Protein A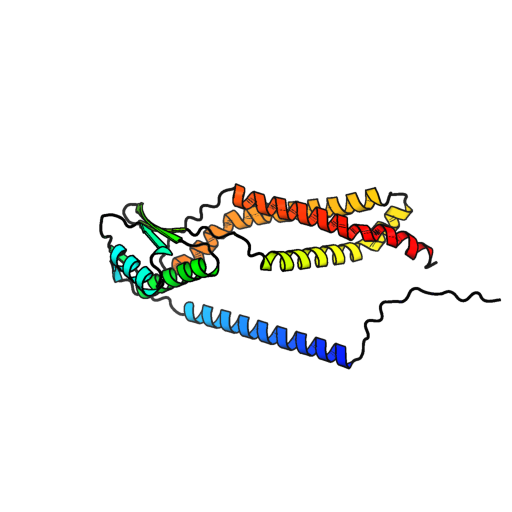F-R7HCF8-F1 (afdb_monomer)

Solvent-accessible surface area (backbone atoms only — not comparable to full-atom values): 15442 Å² total; per-residue (Å²): 139,83,86,82,83,83,77,80,83,69,84,74,69,82,77,49,68,66,60,55,50,52,50,50,52,52,50,50,54,51,53,51,52,52,48,49,53,50,49,50,52,49,50,52,52,46,65,63,57,68,71,71,78,74,65,67,37,86,36,50,49,60,63,48,53,54,51,52,49,60,74,75,41,91,55,67,82,47,47,48,79,46,73,62,97,65,87,48,74,43,82,38,33,66,69,61,53,48,53,52,50,49,53,54,50,53,44,36,72,74,60,32,35,79,50,31,39,36,38,48,45,76,77,50,100,92,40,76,44,78,45,80,45,62,68,38,69,96,67,61,81,75,54,52,59,54,57,51,50,52,51,52,53,51,45,49,55,52,52,65,69,48,46,64,61,53,50,53,47,40,72,74,66,49,48,78,64,60,54,32,51,54,52,17,52,52,48,33,51,51,42,50,65,51,47,56,58,50,48,54,49,46,68,65,41,49,61,53,52,52,40,62,68,36,42,80,76,73,46,87,76,80,81,78,83,76,53,70,67,76,57,52,52,58,51,52,51,49,37,52,48,50,25,52,50,37,42,57,61,41,56,57,59,71,56,52,66,61,54,65,71,68,75,111

Nearest PDB structures (foldseek):
  9eut-assembly1_B  TM=6.392E-01  e=2.086E-04  Pseudomonas aeruginosa
  4kp4-assembly1_B  TM=5.997E-01  e=9.211E-05  Escherichia coli K-12
  1bxd-assembly1_A  TM=7.634E-01  e=5.175E-03  Escherichia coli BL21(DE3)
  6blk-assembly3_A  TM=6.731E-01  e=2.423E-03  Mycolicibacterium hassiacum DSM 44199
  4biy-assembly2_D  TM=4.975E-01  e=7.536E-04  Escherichia coli K-12

Secondary structure (DSSP, 8-state):
--PPP-----------HHHHHHHHHHHHHHHHHHHHHHHHHHHHHHHHHS------EEEEHHHHHHHHHHHH-S-GGGEEEE--SSPPEEEE-HHHHHHHHHHHHHHHHHHS-SPEEEEEEEEETTEEEEEEE----SS-TTHHHHHHHHHHHHHHHHHHHTHHHHHHHHHTT--HHHHHHHHHHHHHHHHHHHHHHHHHHHHHHHHHHHHHHHGGGT---------HHHHHHHHHHHHHHHHHHHHHHGGGHHHHHHHHTT--

Foldseek 3Di:
DDDDDDDDDDPPPVPDVVVVVVVVVVVVVVVVVVVVVVVVVVVVVVVVVPDPPWPWDWDFVVVLVVVLCVVQDVDPQQEAEAEDPDTDIATGRSVLVSVVSNVLVVCCVVAFDGRWYWHWDADDPRDIDIDIDGHGDPDDPVVVVVVLVVLLVVLLVVCVVCLVVLVVVVVVPDDLVNSLLVQLVVQLVVLVVCLVVVVVCCVVVVQVVVCVVCVSRVDRDDDDPDDPCNSVVVSVVVSVSSSVSNSVSSVCSVVSVVNVVSVD

pLDDT: mean 70.43, std 13.58, range [31.58, 90.62]

Structure (mmCIF, N/CA/C/O backbone):
data_AF-R7HCF8-F1
#
_entry.id   AF-R7HCF8-F1
#
loop_
_atom_site.group_PDB
_atom_site.id
_atom_site.type_symbol
_atom_site.label_atom_id
_atom_site.label_alt_id
_atom_site.label_comp_id
_atom_site.label_asym_id
_atom_site.label_entity_id
_atom_site.label_seq_id
_atom_site.pdbx_PDB_ins_code
_atom_site.Cartn_x
_atom_site.Cartn_y
_atom_site.Cartn_z
_atom_site.occupancy
_atom_site.B_iso_or_equiv
_atom_site.auth_seq_id
_atom_site.auth_comp_id
_atom_site.auth_asym_id
_atom_site.auth_atom_id
_atom_site.pdbx_PDB_model_num
ATOM 1 N N . MET A 1 1 ? -29.023 -11.247 61.876 1.00 32.59 1 MET A N 1
ATOM 2 C CA . MET A 1 1 ? -27.665 -10.666 61.869 1.00 32.59 1 MET A CA 1
ATOM 3 C C . MET A 1 1 ? -26.900 -11.282 60.701 1.00 32.59 1 MET A C 1
ATOM 5 O O . MET A 1 1 ? -26.725 -12.490 60.701 1.00 32.59 1 MET A O 1
ATOM 9 N N . GLY A 1 2 ? -26.541 -10.475 59.694 1.00 34.94 2 GLY A N 1
ATOM 10 C CA . GLY A 1 2 ? -25.534 -10.804 58.669 1.00 34.94 2 GLY A CA 1
ATOM 11 C C . GLY A 1 2 ? -26.004 -11.480 57.371 1.00 34.94 2 GLY A C 1
ATOM 12 O O . GLY A 1 2 ? -25.765 -12.667 57.181 1.00 34.94 2 GLY A O 1
ATOM 13 N N . ILE A 1 3 ? -26.586 -10.711 56.442 1.00 31.58 3 ILE A N 1
ATOM 14 C CA . ILE A 1 3 ? -26.716 -11.092 55.023 1.00 31.58 3 ILE A CA 1
ATOM 15 C C . ILE A 1 3 ? -25.320 -10.991 54.383 1.00 31.58 3 ILE A C 1
ATOM 17 O O . ILE A 1 3 ? -24.707 -9.925 54.390 1.00 31.58 3 ILE A O 1
ATOM 21 N N . LYS A 1 4 ? -24.802 -12.114 53.871 1.00 33.06 4 LYS A N 1
ATOM 22 C CA . LYS A 1 4 ? -23.531 -12.203 53.133 1.00 33.06 4 LYS A CA 1
ATOM 23 C C . LYS A 1 4 ? -23.697 -11.589 51.739 1.00 33.06 4 LYS A C 1
ATOM 25 O O . LYS A 1 4 ? -24.446 -12.117 50.922 1.00 33.06 4 LYS A O 1
ATOM 30 N N . TYR A 1 5 ? -22.969 -10.511 51.469 1.00 32.09 5 TYR A N 1
ATOM 31 C CA . TYR A 1 5 ? -22.840 -9.914 50.141 1.00 32.09 5 TYR A CA 1
ATOM 32 C C . TYR A 1 5 ? -22.061 -10.846 49.197 1.00 32.09 5 TYR A C 1
ATOM 34 O O . TYR A 1 5 ? -20.991 -11.346 49.546 1.00 32.09 5 TYR A O 1
ATOM 42 N N . CYS A 1 6 ? -22.598 -11.074 47.996 1.00 36.41 6 CYS A N 1
ATOM 43 C CA . CYS A 1 6 ? -21.923 -11.750 46.890 1.00 36.41 6 CYS A CA 1
ATOM 44 C C . CYS A 1 6 ? -21.324 -10.674 45.971 1.00 36.41 6 CYS A C 1
ATOM 46 O O . CYS A 1 6 ? -22.058 -9.950 45.301 1.00 36.41 6 CYS A O 1
ATOM 48 N N . VAL A 1 7 ? -19.998 -10.535 45.987 1.00 36.22 7 VAL A N 1
ATOM 49 C CA . VAL A 1 7 ? -19.241 -9.607 45.130 1.00 36.22 7 VAL A CA 1
ATOM 50 C C . VAL A 1 7 ? -18.996 -10.276 43.764 1.00 36.22 7 VAL A C 1
ATOM 52 O O . VAL A 1 7 ? -18.748 -11.485 43.735 1.00 36.22 7 VAL A O 1
ATOM 55 N N . PRO A 1 8 ? -19.059 -9.555 42.623 1.00 37.31 8 PRO A N 1
ATOM 56 C CA . PRO A 1 8 ? -18.943 -10.159 41.300 1.00 37.31 8 PRO A CA 1
ATOM 57 C C . PRO A 1 8 ? -17.530 -10.699 41.075 1.00 37.31 8 PRO A C 1
ATOM 59 O O . PRO A 1 8 ? -16.549 -9.989 41.288 1.00 37.31 8 PRO A O 1
ATOM 62 N N . GLN A 1 9 ? -17.447 -11.945 40.605 1.00 38.09 9 GLN A N 1
ATOM 63 C CA . GLN A 1 9 ? -16.213 -12.616 40.209 1.00 38.09 9 GLN A CA 1
ATOM 64 C C . GLN A 1 9 ? -15.394 -11.727 39.265 1.00 38.09 9 GLN A C 1
ATOM 66 O O . GLN A 1 9 ? -15.732 -11.528 38.096 1.00 38.09 9 GLN A O 1
ATOM 71 N N . THR A 1 10 ? -14.283 -11.208 39.781 1.00 34.66 10 THR A N 1
ATOM 72 C CA . THR A 1 10 ? -13.159 -10.767 38.968 1.00 34.66 10 THR A CA 1
ATOM 73 C C . THR A 1 10 ? -12.724 -11.942 38.108 1.00 34.66 10 THR A C 1
ATOM 75 O O . THR A 1 10 ? -12.590 -13.056 38.612 1.00 34.66 10 THR A O 1
ATOM 78 N N . VAL A 1 11 ? -12.511 -11.691 36.817 1.00 39.12 11 VAL A N 1
ATOM 79 C CA . VAL A 1 11 ? -11.859 -12.618 35.893 1.00 39.12 11 VAL A CA 1
ATOM 80 C C . VAL A 1 11 ? -10.524 -13.015 36.517 1.00 39.12 11 VAL A C 1
ATOM 82 O O . VAL A 1 11 ? -9.533 -12.295 36.403 1.00 39.12 11 VAL A O 1
ATOM 85 N N . HIS A 1 12 ? -10.512 -14.150 37.211 1.00 36.84 12 HIS A N 1
ATOM 86 C CA . HIS A 1 12 ? -9.298 -14.883 37.491 1.00 36.84 12 HIS A CA 1
ATOM 87 C C . HIS A 1 12 ? -8.790 -15.325 36.120 1.00 36.84 12 HIS A C 1
ATOM 89 O O . HIS A 1 12 ? -9.185 -16.354 35.582 1.00 36.84 12 HIS A O 1
ATOM 95 N N . MET A 1 13 ? -7.940 -14.498 35.505 1.00 40.81 13 MET A N 1
ATOM 96 C CA . MET A 1 13 ? -6.889 -15.068 34.680 1.00 40.81 13 MET A CA 1
ATOM 97 C C . MET A 1 13 ? -6.206 -16.078 35.597 1.00 40.81 13 MET A C 1
ATOM 99 O O . MET A 1 13 ? -5.774 -15.704 36.685 1.00 40.81 13 MET A O 1
ATOM 103 N N . ASP A 1 14 ? -6.172 -17.349 35.224 1.00 45.78 14 ASP A N 1
ATOM 104 C CA . ASP A 1 14 ? -5.383 -18.331 35.956 1.00 45.78 14 ASP A CA 1
ATOM 105 C C . ASP A 1 14 ? -3.910 -17.945 35.812 1.00 45.78 14 ASP A C 1
ATOM 107 O O . ASP A 1 14 ? -3.226 -18.262 34.836 1.00 45.78 14 ASP A O 1
ATOM 111 N N . THR A 1 15 ? -3.435 -17.179 36.788 1.00 55.03 15 THR A N 1
ATOM 112 C CA . THR A 1 15 ? -2.090 -16.624 36.898 1.00 55.03 15 THR A CA 1
ATOM 113 C C . THR A 1 15 ? -1.139 -17.642 37.505 1.00 55.03 15 THR A C 1
ATOM 115 O O . THR A 1 15 ? -0.367 -17.310 38.402 1.00 55.03 15 THR A O 1
ATOM 118 N N . THR A 1 16 ? -1.185 -18.895 37.053 1.00 63.84 16 THR A N 1
ATOM 119 C CA . THR A 1 16 ? -0.118 -19.840 37.392 1.00 63.84 16 THR A CA 1
ATOM 120 C C . THR A 1 16 ? 1.204 -19.262 36.870 1.00 63.84 16 THR A C 1
ATOM 122 O O . THR A 1 16 ? 1.263 -18.901 35.686 1.00 63.84 16 THR A O 1
ATOM 125 N N . PRO A 1 17 ? 2.246 -19.140 37.716 1.00 59.78 17 PRO A N 1
ATOM 126 C CA . PRO A 1 17 ? 3.544 -18.567 37.345 1.00 59.78 17 PRO A CA 1
ATOM 127 C C . PRO A 1 17 ? 4.107 -19.178 36.058 1.00 59.78 17 PRO A C 1
ATOM 129 O O . PRO A 1 17 ? 4.634 -18.470 35.207 1.00 59.78 17 PRO A O 1
ATOM 132 N N . GLU A 1 18 ? 3.869 -20.474 35.867 1.00 66.44 18 GLU A N 1
ATOM 133 C CA . GLU A 1 18 ? 4.268 -21.256 34.697 1.00 66.44 18 GLU A CA 1
ATOM 134 C C . GLU A 1 18 ? 3.648 -20.752 33.388 1.00 66.44 18 GLU A C 1
ATOM 136 O O . GLU A 1 18 ? 4.355 -20.594 32.396 1.00 66.44 18 GLU A O 1
ATOM 141 N N . LYS A 1 19 ? 2.345 -20.426 33.363 1.00 59.62 19 LYS A N 1
ATOM 142 C CA . LYS A 1 19 ? 1.688 -19.900 32.150 1.00 59.62 19 LYS A CA 1
ATOM 143 C C . LYS A 1 19 ? 2.216 -18.509 31.796 1.00 59.62 19 LYS A C 1
ATOM 145 O O . LYS A 1 19 ? 2.448 -18.233 30.625 1.00 59.62 19 LYS A O 1
ATOM 150 N N . ARG A 1 20 ? 2.454 -17.649 32.796 1.00 60.38 20 ARG A N 1
ATOM 151 C CA . ARG A 1 20 ? 3.051 -16.313 32.597 1.00 60.38 20 ARG A CA 1
ATOM 152 C C . ARG A 1 20 ? 4.478 -16.403 32.064 1.00 60.38 20 ARG A C 1
ATOM 154 O O . ARG A 1 20 ? 4.809 -15.668 31.140 1.00 60.38 20 ARG A O 1
ATOM 161 N N . MET A 1 21 ? 5.276 -17.325 32.603 1.00 64.44 21 MET A N 1
ATOM 162 C CA . MET A 1 21 ? 6.638 -17.580 32.135 1.00 64.44 21 MET A CA 1
ATOM 163 C C . MET A 1 21 ? 6.632 -18.036 30.672 1.00 64.44 21 MET A C 1
ATOM 165 O O . MET A 1 21 ? 7.371 -17.496 29.858 1.00 64.44 21 MET A O 1
ATOM 169 N N . LYS A 1 22 ? 5.709 -18.936 30.314 1.00 64.31 22 LYS A N 1
ATOM 170 C CA . LYS A 1 22 ? 5.553 -19.443 28.944 1.00 64.31 22 LYS A CA 1
ATOM 171 C C . LYS A 1 22 ? 5.112 -18.358 27.955 1.00 64.31 22 LYS A C 1
ATOM 173 O O . LYS A 1 22 ? 5.594 -18.317 26.830 1.00 64.31 22 LYS A O 1
ATOM 178 N N . PHE A 1 23 ? 4.218 -17.453 28.364 1.00 60.34 23 PHE A N 1
ATOM 179 C CA . PHE A 1 23 ? 3.844 -16.300 27.537 1.00 60.34 23 PHE A CA 1
ATOM 180 C C . PHE A 1 23 ? 4.998 -15.305 27.383 1.00 60.34 23 PHE A C 1
ATOM 182 O O . PHE A 1 23 ? 5.221 -14.822 26.278 1.00 60.34 23 PHE A O 1
ATOM 189 N N . ALA A 1 24 ? 5.745 -15.025 28.455 1.00 64.75 24 ALA A N 1
ATOM 190 C CA . ALA A 1 24 ? 6.918 -14.156 28.399 1.00 64.75 24 ALA A CA 1
ATOM 191 C C . ALA A 1 24 ? 8.001 -14.730 27.473 1.00 64.75 24 ALA A C 1
ATOM 193 O O . ALA A 1 24 ? 8.538 -14.005 26.643 1.00 64.75 24 ALA A O 1
ATOM 194 N N . GLU A 1 25 ? 8.250 -16.037 27.545 1.00 71.50 25 GLU A N 1
ATOM 195 C CA . GLU A 1 25 ? 9.186 -16.748 26.671 1.00 71.50 25 GLU A CA 1
ATOM 196 C C . GLU A 1 25 ? 8.759 -16.683 25.195 1.00 71.50 25 GLU A C 1
ATOM 198 O O . GLU A 1 25 ? 9.573 -16.383 24.323 1.00 71.50 25 GLU A O 1
ATOM 203 N N . VAL A 1 26 ? 7.467 -16.878 24.902 1.00 72.44 26 VAL A N 1
ATOM 204 C CA . VAL A 1 26 ? 6.935 -16.732 23.536 1.00 72.44 26 VAL A CA 1
ATOM 205 C C . VAL A 1 26 ? 7.076 -15.298 23.026 1.00 72.44 26 VAL A C 1
ATOM 207 O O . VAL A 1 26 ? 7.429 -15.112 21.863 1.00 72.44 26 VAL A O 1
ATOM 210 N N . ILE A 1 27 ? 6.813 -14.295 23.869 1.00 73.75 27 ILE A N 1
ATOM 211 C CA . ILE A 1 27 ? 6.937 -12.878 23.501 1.00 73.75 27 ILE A CA 1
ATOM 212 C C . ILE A 1 27 ? 8.398 -12.529 23.214 1.00 73.75 27 ILE A C 1
ATOM 214 O O . ILE A 1 27 ? 8.669 -11.946 22.169 1.00 73.75 27 ILE A O 1
ATOM 218 N N . ILE A 1 28 ? 9.332 -12.924 24.084 1.00 74.31 28 ILE A N 1
ATOM 219 C CA . ILE A 1 28 ? 10.768 -12.668 23.900 1.00 74.31 28 ILE A CA 1
ATOM 220 C C . ILE A 1 28 ? 11.259 -13.327 22.610 1.00 74.31 28 ILE A C 1
ATOM 222 O O . ILE A 1 28 ? 11.803 -12.643 21.751 1.00 74.31 28 ILE A O 1
ATOM 226 N N . ARG A 1 29 ? 10.935 -14.607 22.394 1.00 71.69 29 ARG A N 1
ATOM 227 C CA . ARG A 1 29 ? 11.306 -15.315 21.162 1.00 71.69 29 ARG A CA 1
ATOM 228 C C . ARG A 1 29 ? 10.742 -14.647 19.904 1.00 71.69 29 ARG A C 1
ATOM 230 O O . ARG A 1 29 ? 11.410 -14.609 18.878 1.00 71.69 29 ARG A O 1
ATOM 237 N N . LYS A 1 30 ? 9.514 -14.117 19.966 1.00 68.19 30 LYS A N 1
ATOM 238 C CA . LYS A 1 30 ? 8.907 -13.386 18.842 1.00 68.19 30 LYS A CA 1
ATOM 239 C C . LYS A 1 30 ? 9.553 -12.019 18.619 1.00 68.19 30 LYS A C 1
ATOM 241 O O . LYS A 1 30 ? 9.705 -11.624 17.468 1.00 68.19 30 LYS A O 1
ATOM 246 N N . CYS A 1 31 ? 9.967 -11.325 19.675 1.00 67.81 31 CYS A N 1
ATOM 247 C CA . CYS A 1 31 ? 10.748 -10.093 19.562 1.00 67.81 31 CYS A CA 1
ATOM 248 C C . CYS A 1 31 ? 12.134 -10.348 18.951 1.00 67.81 31 CYS A C 1
ATOM 250 O O . CYS A 1 31 ? 12.579 -9.546 18.131 1.00 67.81 31 CYS A O 1
ATOM 252 N N . ASP A 1 32 ? 12.779 -11.464 19.294 1.00 70.19 32 ASP A N 1
ATOM 253 C CA . ASP A 1 32 ? 14.079 -11.854 18.737 1.00 70.19 32 ASP A CA 1
ATOM 254 C C . ASP A 1 32 ? 13.962 -12.255 17.260 1.00 70.19 32 ASP A C 1
ATOM 256 O O . ASP A 1 32 ? 14.757 -11.799 16.444 1.00 70.19 32 ASP A O 1
ATOM 260 N N . GLU A 1 33 ? 12.928 -13.018 16.881 1.00 73.12 33 GLU A N 1
ATOM 261 C CA . GLU A 1 33 ? 12.625 -13.317 15.470 1.00 73.12 33 GLU A CA 1
ATOM 262 C C . GLU A 1 33 ? 12.380 -12.040 14.657 1.00 73.12 33 GLU A C 1
ATOM 264 O O . GLU A 1 33 ? 12.932 -11.885 13.570 1.00 73.12 33 GLU A O 1
ATOM 269 N N . VAL A 1 34 ? 11.575 -11.108 15.178 1.00 69.75 34 VAL A N 1
ATOM 270 C CA . VAL A 1 34 ? 11.318 -9.824 14.505 1.00 69.75 34 VAL A CA 1
ATOM 271 C C . VAL A 1 34 ? 12.603 -9.004 14.404 1.00 69.75 34 VAL A C 1
ATOM 273 O O . VAL A 1 34 ? 12.861 -8.406 13.363 1.00 69.75 34 VAL A O 1
ATOM 276 N N . SER A 1 35 ? 13.435 -9.000 15.445 1.00 65.19 35 SER A N 1
ATOM 277 C CA . SER A 1 35 ? 14.718 -8.289 15.435 1.00 65.19 35 SER A CA 1
ATOM 278 C C . SER A 1 35 ? 15.692 -8.889 14.423 1.00 65.19 35 SER A C 1
ATOM 280 O O . SER A 1 35 ? 16.330 -8.137 13.690 1.00 65.19 35 SER A O 1
ATOM 282 N N . ALA A 1 36 ? 15.752 -10.218 14.315 1.00 71.50 36 ALA A N 1
ATOM 283 C CA . ALA A 1 36 ? 16.550 -10.917 13.314 1.00 71.50 36 ALA A CA 1
ATOM 284 C C . ALA A 1 36 ? 16.066 -10.604 11.892 1.00 71.50 36 ALA A C 1
ATOM 286 O O . ALA A 1 36 ? 16.868 -10.191 11.065 1.00 71.50 36 ALA A O 1
ATOM 287 N N . LEU A 1 37 ? 14.755 -10.667 11.631 1.00 56.81 37 LEU A N 1
ATOM 288 C CA . LEU A 1 37 ? 14.176 -10.278 10.336 1.00 56.81 37 LEU A CA 1
ATOM 289 C C . LEU A 1 37 ? 14.431 -8.807 9.989 1.00 56.81 37 LEU A C 1
ATOM 291 O O . LEU A 1 37 ? 14.660 -8.474 8.830 1.00 56.81 37 LEU A O 1
ATOM 295 N N . THR A 1 38 ? 14.388 -7.919 10.983 1.00 63.00 38 THR A N 1
ATOM 296 C CA . THR A 1 38 ? 14.651 -6.488 10.780 1.00 63.00 38 THR A CA 1
ATOM 297 C C . THR A 1 38 ? 16.125 -6.251 10.476 1.00 63.00 38 THR A C 1
ATOM 299 O O . THR A 1 38 ? 16.451 -5.458 9.597 1.00 63.00 38 THR A O 1
ATOM 302 N N . ASN A 1 39 ? 17.013 -6.958 11.174 1.00 62.12 39 ASN A N 1
ATOM 303 C CA . ASN A 1 39 ? 18.446 -6.913 10.931 1.00 62.12 39 ASN A CA 1
ATOM 304 C C . ASN A 1 39 ? 18.802 -7.509 9.564 1.00 62.12 39 ASN A C 1
ATOM 306 O O . ASN A 1 39 ? 19.577 -6.902 8.842 1.00 62.12 39 ASN A O 1
ATOM 310 N N . ASP A 1 40 ? 18.192 -8.624 9.168 1.00 67.94 40 ASP A N 1
ATOM 311 C CA . ASP A 1 40 ? 18.389 -9.238 7.852 1.00 67.94 40 ASP A CA 1
ATOM 312 C C . ASP A 1 40 ? 17.869 -8.339 6.730 1.00 67.94 40 ASP A C 1
ATOM 314 O O . ASP A 1 40 ? 18.557 -8.147 5.731 1.00 67.94 40 ASP A O 1
ATOM 318 N N . LEU A 1 41 ? 16.704 -7.708 6.907 1.00 66.31 41 LEU A N 1
ATOM 319 C CA . LEU A 1 41 ? 16.195 -6.706 5.969 1.00 66.31 41 LEU A CA 1
ATOM 320 C C . LEU A 1 41 ? 17.134 -5.497 5.876 1.00 66.31 41 LEU A C 1
ATOM 322 O O . LEU A 1 41 ? 17.389 -4.992 4.785 1.00 66.31 41 LEU A O 1
ATOM 326 N N . PHE A 1 42 ? 17.651 -5.030 7.012 1.00 48.47 42 PHE A N 1
ATOM 327 C CA . PHE A 1 42 ? 18.567 -3.896 7.071 1.00 48.47 42 PHE A CA 1
ATOM 328 C C . PHE A 1 42 ? 19.930 -4.225 6.452 1.00 48.47 42 PHE A C 1
ATOM 330 O O . PHE A 1 42 ? 20.470 -3.402 5.720 1.00 48.47 42 PHE A O 1
ATOM 337 N N . LEU A 1 43 ? 20.459 -5.428 6.682 1.00 52.62 43 LEU A N 1
ATOM 338 C CA . LEU A 1 43 ? 21.689 -5.932 6.072 1.00 52.62 43 LEU A CA 1
ATOM 339 C C . LEU A 1 43 ? 21.517 -6.160 4.570 1.00 52.62 43 LEU A C 1
ATOM 341 O O . LEU A 1 43 ? 22.408 -5.803 3.805 1.00 52.62 43 LEU A O 1
ATOM 345 N N . HIS A 1 44 ? 20.366 -6.675 4.136 1.00 52.31 44 HIS A N 1
ATOM 346 C CA . HIS A 1 44 ? 20.031 -6.793 2.719 1.00 52.31 44 HIS A CA 1
ATOM 347 C C . HIS A 1 44 ? 19.946 -5.410 2.057 1.00 52.31 44 HIS A C 1
ATOM 349 O O . HIS A 1 44 ? 20.535 -5.194 1.003 1.00 52.31 44 HIS A O 1
ATOM 355 N N . ALA A 1 45 ? 19.292 -4.440 2.705 1.00 50.47 45 ALA A N 1
ATOM 356 C CA . ALA A 1 45 ? 19.197 -3.065 2.214 1.00 50.47 45 ALA A CA 1
ATOM 357 C C . ALA A 1 45 ? 20.555 -2.340 2.207 1.00 50.47 45 ALA A C 1
ATOM 359 O O . ALA A 1 45 ? 20.841 -1.590 1.279 1.00 50.47 45 ALA A O 1
ATOM 360 N N . LEU A 1 46 ? 21.410 -2.575 3.207 1.00 51.09 46 LEU A N 1
ATOM 361 C CA . LEU A 1 46 ? 22.781 -2.057 3.246 1.00 51.09 46 LEU A CA 1
ATOM 362 C C . LEU A 1 46 ? 23.658 -2.678 2.157 1.00 51.09 46 LEU A C 1
ATOM 364 O O . LEU A 1 46 ? 24.427 -1.958 1.527 1.00 51.09 46 LEU A O 1
ATOM 368 N N . SER A 1 47 ? 23.515 -3.982 1.912 1.00 51.44 47 SER A N 1
ATOM 369 C CA . SER A 1 47 ? 24.240 -4.688 0.853 1.00 51.44 47 SER A CA 1
ATOM 370 C C . SER A 1 47 ? 23.806 -4.233 -0.544 1.00 51.44 47 SER A C 1
ATOM 372 O O . SER A 1 47 ? 24.628 -4.236 -1.456 1.00 51.44 47 SER A O 1
ATOM 374 N N . ASP A 1 48 ? 22.554 -3.794 -0.707 1.00 55.50 48 ASP A N 1
ATOM 375 C CA . ASP A 1 48 ? 22.078 -3.123 -1.925 1.00 55.50 48 ASP A CA 1
ATOM 376 C C . ASP A 1 48 ? 22.555 -1.659 -2.023 1.00 55.50 48 ASP A C 1
ATOM 378 O O . ASP A 1 48 ? 22.647 -1.108 -3.123 1.00 55.50 48 ASP A O 1
ATOM 382 N N . MET A 1 49 ? 22.855 -1.014 -0.888 1.00 42.91 49 MET A N 1
ATOM 383 C CA . MET A 1 49 ? 23.242 0.400 -0.802 1.00 42.91 49 MET A CA 1
ATOM 384 C C . MET A 1 49 ? 24.745 0.660 -0.936 1.00 42.91 49 MET A C 1
ATOM 386 O O . MET A 1 49 ? 25.118 1.777 -1.313 1.00 42.91 49 MET A O 1
ATOM 390 N N . ASP A 1 50 ? 25.612 -0.311 -0.636 1.00 43.06 50 ASP A N 1
ATOM 391 C CA . ASP A 1 50 ? 27.060 -0.127 -0.746 1.00 43.06 50 ASP A CA 1
ATOM 392 C C . ASP A 1 50 ? 27.471 -0.173 -2.231 1.00 43.06 50 ASP A C 1
ATOM 394 O O . ASP A 1 50 ? 27.756 -1.215 -2.813 1.00 43.06 50 ASP A O 1
ATOM 398 N N . LYS A 1 51 ? 27.417 1.008 -2.863 1.00 48.62 51 LYS A N 1
ATOM 399 C CA . LYS A 1 51 ? 27.729 1.306 -4.272 1.00 48.62 51 LYS A CA 1
ATOM 400 C C . LYS A 1 51 ? 26.856 0.571 -5.299 1.00 48.62 51 LYS A C 1
ATOM 402 O O . LYS A 1 51 ? 27.268 -0.398 -5.933 1.00 48.62 51 LYS A O 1
ATOM 407 N N . LEU A 1 52 ? 25.697 1.158 -5.617 1.00 53.41 52 LEU A N 1
ATOM 408 C CA . LEU A 1 52 ? 25.080 0.987 -6.940 1.00 53.41 52 LEU A CA 1
ATOM 409 C C . LEU A 1 52 ? 25.993 1.586 -8.033 1.00 53.41 52 LEU A C 1
ATOM 411 O O . LEU A 1 52 ? 25.716 2.646 -8.589 1.00 53.41 52 LEU A O 1
ATOM 415 N N . GLU A 1 53 ? 27.093 0.915 -8.361 1.00 55.25 53 GLU A N 1
ATOM 416 C CA . GLU A 1 53 ? 27.764 1.111 -9.644 1.00 55.25 53 GLU A CA 1
ATOM 417 C C . GLU A 1 53 ? 26.845 0.500 -10.712 1.00 55.25 53 GLU A C 1
ATOM 419 O O . GLU A 1 53 ? 26.750 -0.720 -10.860 1.00 55.25 53 GLU A O 1
ATOM 424 N N . MET A 1 54 ? 26.053 1.346 -11.378 1.00 60.38 54 MET A N 1
ATOM 425 C CA . MET A 1 54 ? 25.248 0.918 -12.521 1.00 60.38 54 MET A CA 1
ATOM 426 C C . MET A 1 54 ? 26.156 0.735 -13.729 1.00 60.38 54 MET A C 1
ATOM 428 O O . MET A 1 54 ? 26.783 1.687 -14.199 1.00 60.38 54 MET A O 1
ATOM 432 N N . ASN A 1 55 ? 26.192 -0.487 -14.253 1.00 73.38 55 ASN A N 1
ATOM 433 C CA . ASN A 1 55 ? 26.949 -0.804 -15.452 1.00 73.38 55 ASN A CA 1
ATOM 434 C C . ASN A 1 55 ? 26.046 -0.605 -16.667 1.00 73.38 55 ASN A C 1
ATOM 436 O O . ASN A 1 55 ? 25.416 -1.540 -17.162 1.00 73.38 55 ASN A O 1
ATOM 440 N N . MET A 1 56 ? 25.954 0.646 -17.112 1.00 79.75 56 MET A N 1
ATOM 441 C CA . MET A 1 56 ? 25.089 1.040 -18.222 1.00 79.75 56 MET A CA 1
ATOM 442 C C . MET A 1 56 ? 25.609 0.460 -19.540 1.00 79.75 56 MET A C 1
ATOM 444 O O . MET A 1 56 ? 26.750 0.710 -19.923 1.00 79.75 56 MET A O 1
ATOM 448 N N . HIS A 1 57 ? 24.759 -0.289 -20.237 1.00 82.69 57 HIS A N 1
ATOM 449 C CA . HIS A 1 57 ? 25.037 -0.855 -21.553 1.00 82.69 57 HIS A CA 1
ATOM 450 C C . HIS A 1 57 ? 23.879 -0.561 -22.506 1.00 82.69 57 HIS A C 1
ATOM 452 O O . HIS A 1 57 ? 22.764 -0.251 -22.082 1.00 82.69 57 HIS A O 1
ATOM 458 N N . GLU A 1 58 ? 24.144 -0.647 -23.807 1.00 87.31 58 GLU A N 1
ATOM 459 C CA . GLU A 1 58 ? 23.093 -0.582 -24.817 1.00 87.31 58 GLU A CA 1
ATOM 460 C C . GLU A 1 58 ? 22.245 -1.854 -24.761 1.00 87.31 58 GLU A C 1
ATOM 462 O O . GLU A 1 58 ? 22.707 -2.953 -25.069 1.00 87.31 58 GLU A O 1
ATOM 467 N N . VAL A 1 59 ? 20.984 -1.695 -24.368 1.00 87.06 59 VAL A N 1
ATOM 468 C CA . VAL A 1 59 ? 20.010 -2.778 -24.260 1.00 87.06 59 VAL A CA 1
ATOM 469 C C . VAL A 1 59 ? 18.918 -2.565 -25.297 1.00 87.06 59 VAL A C 1
ATOM 471 O O . VAL A 1 59 ? 18.233 -1.541 -25.317 1.00 87.06 59 VAL A O 1
ATOM 474 N N . LYS A 1 60 ? 18.715 -3.572 -26.147 1.00 89.38 60 LYS A N 1
ATOM 475 C CA . LYS A 1 60 ? 17.576 -3.637 -27.067 1.00 89.38 60 LYS A CA 1
ATOM 476 C C . LYS A 1 60 ? 16.311 -3.962 -26.285 1.00 89.38 60 LYS A C 1
ATOM 478 O O . LYS A 1 60 ? 16.081 -5.115 -25.920 1.00 89.38 60 LYS A O 1
ATOM 483 N N . LEU A 1 61 ? 15.478 -2.959 -26.037 1.00 87.31 61 LEU A N 1
ATOM 484 C CA . LEU A 1 61 ? 14.378 -3.066 -25.082 1.00 87.31 61 LEU A CA 1
ATOM 485 C C . LEU A 1 61 ? 13.321 -4.103 -25.494 1.00 87.31 61 LEU A C 1
ATOM 487 O O . LEU A 1 61 ? 12.840 -4.867 -24.659 1.00 87.31 61 LEU A O 1
ATOM 491 N N . CYS A 1 62 ? 12.979 -4.167 -26.784 1.00 87.88 62 CYS A N 1
ATOM 492 C CA . CYS A 1 62 ? 12.001 -5.134 -27.286 1.00 87.88 62 CYS A CA 1
ATOM 493 C C . CYS A 1 62 ? 12.506 -6.579 -27.153 1.00 87.88 62 CYS A C 1
ATOM 495 O O . CYS A 1 62 ? 11.762 -7.449 -26.703 1.00 87.88 62 CYS A O 1
ATOM 497 N N . ALA A 1 63 ? 13.770 -6.832 -27.509 1.00 88.25 63 ALA A N 1
ATOM 498 C CA . ALA A 1 63 ? 14.395 -8.144 -27.363 1.00 88.25 63 ALA A 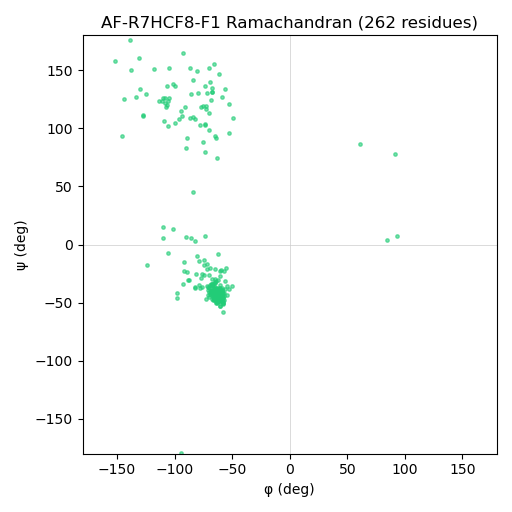CA 1
ATOM 499 C C . ALA A 1 63 ? 14.527 -8.546 -25.886 1.00 88.25 63 ALA A C 1
ATOM 501 O O . ALA A 1 63 ? 14.177 -9.668 -25.518 1.00 88.25 63 ALA A O 1
ATOM 502 N N . PHE A 1 64 ? 14.953 -7.607 -25.039 1.00 90.62 64 PHE A N 1
ATOM 503 C CA . PHE A 1 64 ? 15.064 -7.798 -23.598 1.00 90.62 64 PHE A CA 1
ATOM 504 C C . PHE A 1 64 ? 13.722 -8.191 -22.969 1.00 90.62 64 PHE A C 1
ATOM 506 O O . PHE A 1 64 ? 13.652 -9.202 -22.280 1.00 90.62 64 PHE A O 1
ATOM 513 N N . MET A 1 65 ? 12.638 -7.457 -23.247 1.00 89.12 65 MET A N 1
ATOM 514 C CA . MET A 1 65 ? 11.332 -7.745 -22.639 1.00 89.12 65 MET A CA 1
ATOM 515 C C . MET A 1 65 ? 10.745 -9.079 -23.105 1.00 89.12 65 MET A C 1
ATOM 517 O O . MET A 1 65 ? 10.136 -9.785 -22.305 1.00 89.12 65 MET A O 1
ATOM 521 N N . ARG A 1 66 ? 10.963 -9.467 -24.371 1.00 88.38 66 ARG A N 1
ATOM 522 C CA . ARG A 1 66 ? 10.583 -10.805 -24.855 1.00 88.38 66 ARG A CA 1
ATOM 523 C C . ARG A 1 66 ? 11.339 -11.903 -24.110 1.00 88.38 66 ARG A C 1
ATOM 525 O O . ARG A 1 66 ? 10.718 -12.874 -23.691 1.00 88.38 66 ARG A O 1
ATOM 532 N N . LYS A 1 67 ? 12.654 -11.735 -23.934 1.00 88.94 67 LYS A N 1
ATOM 533 C CA . LYS A 1 67 ? 13.502 -12.671 -23.186 1.00 88.94 67 LYS A CA 1
ATOM 534 C C . LYS A 1 67 ? 13.069 -12.764 -21.721 1.00 88.94 67 LYS A C 1
ATOM 536 O O . LYS A 1 67 ? 12.832 -13.863 -21.244 1.00 88.94 67 LYS A O 1
ATOM 541 N N . ALA A 1 68 ? 12.893 -11.628 -21.047 1.00 87.06 68 ALA A N 1
ATOM 542 C CA . ALA A 1 68 ? 12.496 -11.579 -19.643 1.00 87.06 68 ALA A CA 1
ATOM 543 C C . ALA A 1 68 ? 11.150 -12.280 -19.403 1.00 87.06 68 ALA A C 1
ATOM 545 O O . ALA A 1 68 ? 11.054 -13.135 -18.531 1.00 87.06 68 ALA A O 1
ATOM 546 N N . VAL A 1 69 ? 10.124 -11.986 -20.212 1.00 85.88 69 VAL A N 1
ATOM 547 C CA . VAL A 1 69 ? 8.813 -12.648 -20.079 1.00 85.88 69 VAL A CA 1
ATOM 548 C C . VAL A 1 69 ? 8.920 -14.156 -20.331 1.00 85.88 69 VAL A C 1
ATOM 550 O O . VAL A 1 69 ? 8.331 -14.927 -19.581 1.00 85.88 69 VAL A O 1
ATOM 553 N N . ALA A 1 70 ? 9.694 -14.579 -21.337 1.00 85.44 70 ALA A N 1
ATOM 554 C CA . ALA A 1 70 ? 9.877 -15.994 -21.658 1.00 85.44 70 ALA A CA 1
ATOM 555 C C . ALA A 1 70 ? 10.652 -16.778 -20.582 1.00 85.44 70 ALA A C 1
ATOM 557 O O . ALA A 1 70 ? 10.376 -17.957 -20.377 1.00 85.44 70 ALA A O 1
ATOM 558 N N . GLU A 1 71 ? 11.619 -16.147 -19.909 1.00 84.00 71 GLU A N 1
ATOM 559 C CA . GLU A 1 71 ? 12.387 -16.767 -18.820 1.00 84.00 71 GLU A CA 1
ATOM 560 C C . GLU A 1 71 ? 11.582 -16.852 -17.517 1.00 84.00 71 GLU A C 1
ATOM 562 O O . GLU A 1 71 ? 11.697 -17.832 -16.783 1.00 84.00 71 GLU A O 1
ATOM 567 N N . LEU A 1 72 ? 10.763 -15.837 -17.230 1.00 78.44 72 LEU A N 1
ATOM 568 C CA . LEU A 1 72 ? 10.084 -15.690 -15.942 1.00 78.44 72 LEU A CA 1
ATOM 569 C C . LEU A 1 72 ? 8.728 -16.395 -15.881 1.00 78.44 72 LEU A C 1
ATOM 571 O O . LEU A 1 72 ? 8.301 -16.811 -14.805 1.00 78.44 72 LEU A O 1
ATOM 575 N N . ILE A 1 73 ? 8.023 -16.506 -17.009 1.00 75.31 73 ILE A N 1
ATOM 576 C CA . ILE A 1 73 ? 6.653 -17.021 -17.041 1.00 75.31 73 ILE A CA 1
ATOM 577 C C . ILE A 1 73 ? 6.564 -18.148 -18.065 1.00 75.31 73 ILE A C 1
ATOM 579 O O . ILE A 1 73 ? 6.649 -17.941 -19.272 1.00 75.31 73 ILE A O 1
ATOM 583 N N . SER A 1 74 ? 6.368 -19.369 -17.561 1.00 68.81 74 SER A N 1
ATOM 584 C CA . SER A 1 74 ? 6.253 -20.572 -18.394 1.00 68.81 74 SER A CA 1
ATOM 585 C C . SER A 1 74 ? 4.935 -20.652 -19.172 1.00 68.81 74 SER A C 1
ATOM 587 O O . SER A 1 74 ? 4.862 -21.370 -20.165 1.00 68.81 74 SER A O 1
ATOM 589 N N . ASP A 1 75 ? 3.904 -19.927 -18.730 1.00 73.69 75 ASP A N 1
ATOM 590 C CA . ASP A 1 75 ? 2.589 -19.874 -19.370 1.00 73.69 75 ASP A CA 1
ATOM 591 C C . ASP A 1 75 ? 2.385 -18.542 -20.109 1.00 73.69 75 ASP A C 1
ATOM 593 O O . ASP A 1 75 ? 2.107 -17.504 -19.508 1.00 73.69 75 ASP A O 1
ATOM 597 N N . MET A 1 76 ? 2.528 -18.562 -21.435 1.00 61.22 76 MET A N 1
ATOM 598 C CA . MET A 1 76 ? 2.456 -17.363 -22.280 1.00 61.22 76 MET A CA 1
ATOM 599 C C . MET A 1 76 ? 1.072 -16.692 -22.273 1.00 61.22 76 MET A C 1
ATOM 601 O O . MET A 1 76 ? 0.994 -15.496 -22.552 1.00 61.22 76 MET A O 1
ATOM 605 N N . ASP A 1 77 ? -0.001 -17.402 -21.904 1.00 63.66 77 ASP A N 1
ATOM 606 C CA . ASP A 1 77 ? -1.349 -16.816 -21.803 1.00 63.66 77 ASP A CA 1
ATOM 607 C C . ASP A 1 77 ? -1.512 -15.926 -20.560 1.00 63.66 77 ASP A C 1
ATOM 609 O O . ASP A 1 77 ? -2.439 -15.117 -20.472 1.00 63.66 77 ASP A O 1
ATOM 613 N N . SER A 1 78 ? -0.570 -16.014 -19.619 1.00 74.06 78 SER A N 1
ATOM 614 C CA . SER A 1 78 ? -0.555 -15.221 -18.393 1.00 74.06 78 SER A CA 1
ATOM 615 C C . SER A 1 78 ? -0.039 -13.782 -18.604 1.00 74.06 78 SER A C 1
ATOM 617 O O . SER A 1 78 ? -0.259 -12.919 -17.752 1.00 74.06 78 SER A O 1
ATOM 619 N N . VAL A 1 79 ? 0.601 -13.465 -19.739 1.00 81.06 79 VAL A N 1
ATOM 620 C CA . VAL A 1 79 ? 1.120 -12.112 -20.027 1.00 81.06 79 VAL A CA 1
ATOM 621 C C . VAL A 1 79 ? 0.754 -11.647 -21.426 1.00 81.06 79 VAL A C 1
ATOM 623 O O . VAL A 1 79 ? 1.115 -12.266 -22.422 1.00 81.06 79 VAL A O 1
ATOM 626 N N . ARG A 1 80 ? 0.144 -10.463 -21.523 1.00 84.25 80 ARG A N 1
ATOM 627 C CA . ARG A 1 80 ? -0.066 -9.784 -22.807 1.00 84.25 80 ARG A CA 1
ATOM 628 C C . ARG A 1 80 ? 0.998 -8.716 -23.012 1.00 84.25 80 ARG A C 1
ATOM 630 O O . ARG A 1 80 ? 0.951 -7.644 -22.410 1.00 84.25 80 ARG A O 1
ATOM 637 N N . LEU A 1 81 ? 1.960 -9.014 -23.883 1.00 84.81 81 LEU A N 1
ATOM 638 C CA . LEU A 1 81 ? 3.063 -8.116 -24.218 1.00 84.81 81 LEU A CA 1
ATOM 639 C C . LEU A 1 81 ? 2.744 -7.295 -25.478 1.00 84.81 81 LEU A C 1
ATOM 641 O O . LEU A 1 81 ? 2.657 -7.836 -26.579 1.00 84.81 81 LEU A O 1
ATOM 645 N N . ILE A 1 82 ? 2.615 -5.977 -25.319 1.00 86.56 82 ILE A N 1
ATOM 646 C CA . ILE A 1 82 ? 2.379 -5.013 -26.402 1.00 86.56 82 ILE A CA 1
ATOM 647 C C . ILE A 1 82 ? 3.658 -4.195 -26.604 1.00 86.56 82 ILE A C 1
ATOM 649 O O . ILE A 1 82 ? 3.998 -3.330 -25.789 1.00 86.56 82 ILE A O 1
ATOM 653 N N . LEU A 1 83 ? 4.370 -4.485 -27.694 1.00 84.81 83 LEU A N 1
ATOM 654 C CA . LEU A 1 83 ? 5.622 -3.824 -28.066 1.00 84.81 83 LEU A CA 1
ATOM 655 C C . LEU A 1 83 ? 5.408 -2.839 -29.222 1.00 84.81 83 LEU A C 1
ATOM 657 O O . LEU A 1 83 ? 4.516 -3.063 -30.040 1.00 84.81 83 LEU A O 1
ATOM 661 N N . PRO A 1 84 ? 6.227 -1.780 -29.317 1.00 82.50 84 PRO A N 1
ATOM 662 C CA . PRO A 1 84 ? 6.264 -0.924 -30.496 1.00 82.50 84 PRO A CA 1
ATOM 663 C C . PRO A 1 84 ? 6.795 -1.682 -31.723 1.00 82.50 84 PRO A C 1
ATOM 665 O O . PRO A 1 84 ? 7.576 -2.625 -31.597 1.00 82.50 84 PRO A O 1
ATOM 668 N N . ASP A 1 85 ? 6.417 -1.218 -32.917 1.00 76.50 85 ASP A N 1
ATOM 669 C CA . ASP A 1 85 ? 6.875 -1.792 -34.194 1.00 76.50 85 ASP A CA 1
ATOM 670 C C . ASP A 1 85 ? 8.368 -1.531 -34.472 1.00 76.50 85 ASP A C 1
ATOM 672 O O . ASP A 1 85 ? 8.989 -2.218 -35.280 1.00 76.50 85 ASP A O 1
ATOM 676 N N . SER A 1 86 ? 8.955 -0.532 -33.807 1.00 80.81 86 SER A N 1
ATOM 677 C CA . SER A 1 86 ? 10.370 -0.169 -33.936 1.00 80.81 86 SER A CA 1
ATOM 678 C C . SER A 1 86 ? 11.189 -0.701 -32.760 1.00 80.81 86 SER A C 1
ATOM 680 O O . SER A 1 86 ? 10.770 -0.626 -31.606 1.00 80.81 86 SER A O 1
ATOM 682 N N . GLU A 1 87 ? 12.384 -1.230 -33.044 1.00 80.88 87 GLU A N 1
ATOM 683 C CA . GLU A 1 87 ? 13.309 -1.680 -32.002 1.00 80.88 87 GLU A CA 1
ATOM 684 C C . GLU A 1 87 ? 14.010 -0.472 -31.366 1.00 80.88 87 GLU A C 1
ATOM 686 O O . GLU A 1 87 ? 14.722 0.274 -32.036 1.00 80.88 87 GLU A O 1
ATOM 691 N N . TRP A 1 88 ? 13.796 -0.273 -30.064 1.00 84.81 88 TRP A N 1
ATOM 692 C CA . TRP A 1 88 ? 14.421 0.810 -29.301 1.00 84.81 88 TRP A CA 1
ATOM 693 C C . TRP A 1 88 ? 15.626 0.305 -28.516 1.00 84.81 88 TRP A C 1
ATOM 695 O O . TRP A 1 88 ? 15.560 -0.744 -27.867 1.00 84.81 88 TRP A O 1
ATOM 705 N N . VAL A 1 89 ? 16.708 1.080 -28.554 1.00 85.19 89 VAL A N 1
ATOM 706 C CA . VAL A 1 89 ? 17.924 0.847 -27.771 1.00 85.19 89 VAL A CA 1
ATOM 707 C C . VAL A 1 89 ? 17.952 1.856 -26.632 1.00 85.19 89 VAL A C 1
ATOM 709 O O . VAL A 1 89 ? 17.828 3.057 -26.864 1.00 85.19 89 VAL A O 1
ATOM 712 N N . ILE A 1 90 ? 18.084 1.365 -25.403 1.00 86.50 90 ILE A N 1
ATOM 713 C CA . ILE A 1 90 ? 18.187 2.192 -24.199 1.00 86.50 90 ILE A CA 1
ATOM 714 C C . ILE A 1 90 ? 19.535 1.958 -23.521 1.00 86.50 90 ILE A C 1
ATOM 716 O O . ILE A 1 90 ? 20.094 0.869 -23.609 1.00 86.50 90 ILE A O 1
ATOM 720 N N . SER A 1 91 ? 20.043 2.966 -22.817 1.00 82.81 91 SER A N 1
ATOM 721 C CA . SER A 1 91 ? 21.197 2.805 -21.930 1.00 82.81 91 SER A CA 1
ATOM 722 C C . SER A 1 91 ? 20.699 2.358 -20.556 1.00 82.81 91 SER A C 1
ATOM 724 O O . SER A 1 91 ? 20.036 3.132 -19.862 1.00 82.81 91 SER A O 1
ATOM 726 N N . ALA A 1 92 ? 20.947 1.101 -20.189 1.00 83.69 92 ALA A N 1
ATOM 727 C CA . ALA A 1 92 ? 20.496 0.517 -18.926 1.00 83.69 92 ALA A CA 1
ATOM 728 C C . ALA A 1 92 ? 21.434 -0.605 -18.453 1.00 83.69 92 ALA A C 1
ATOM 730 O O . ALA A 1 92 ? 22.156 -1.208 -19.242 1.00 83.69 92 ALA A O 1
ATOM 731 N N . ASP A 1 93 ? 21.409 -0.907 -17.157 1.00 84.69 93 ASP A N 1
ATOM 732 C CA . ASP A 1 93 ? 22.036 -2.113 -16.610 1.00 84.69 93 ASP A CA 1
ATOM 733 C C . ASP A 1 93 ? 21.074 -3.299 -16.795 1.00 84.69 93 ASP A C 1
ATOM 735 O O . ASP A 1 93 ? 20.033 -3.378 -16.136 1.00 84.69 93 ASP A O 1
ATOM 739 N N . GLU A 1 94 ? 21.405 -4.211 -17.716 1.00 84.75 94 GLU A N 1
ATOM 740 C CA . GLU A 1 94 ? 20.557 -5.360 -18.071 1.00 84.75 94 GLU A CA 1
ATOM 741 C C . GLU A 1 94 ? 20.212 -6.227 -16.849 1.00 84.75 94 GLU A C 1
ATOM 743 O O . GLU A 1 94 ? 19.071 -6.675 -16.715 1.00 84.75 94 GLU A O 1
ATOM 748 N N . LYS A 1 95 ? 21.158 -6.423 -15.916 1.00 81.81 95 LYS A N 1
ATOM 749 C CA . LYS A 1 95 ? 20.937 -7.258 -14.723 1.00 81.81 95 LYS A CA 1
ATOM 750 C C . LYS A 1 95 ? 19.921 -6.615 -13.789 1.00 81.81 95 LYS A C 1
ATOM 752 O O . LYS A 1 95 ? 19.015 -7.292 -13.308 1.00 81.81 95 LYS A O 1
ATOM 757 N N . ARG A 1 96 ? 20.046 -5.307 -13.554 1.00 79.69 96 ARG A N 1
ATOM 758 C CA . ARG A 1 96 ? 19.109 -4.568 -12.691 1.00 79.69 96 ARG A CA 1
ATOM 759 C C . ARG A 1 96 ? 17.727 -4.456 -13.327 1.00 79.69 96 ARG A C 1
ATOM 761 O O . ARG A 1 96 ? 16.723 -4.585 -12.630 1.00 79.69 96 ARG A O 1
ATOM 768 N N . LEU A 1 97 ? 17.663 -4.268 -14.646 1.00 84.12 97 LEU A N 1
ATOM 769 C CA . LEU A 1 97 ? 16.396 -4.243 -15.374 1.00 84.12 97 LEU A CA 1
ATOM 770 C C . LEU A 1 97 ? 15.691 -5.609 -15.330 1.00 84.12 97 LEU A C 1
ATOM 772 O O . LEU A 1 97 ? 14.466 -5.659 -15.190 1.00 84.12 97 LEU A O 1
ATOM 776 N N . MET A 1 98 ? 16.452 -6.709 -15.390 1.00 84.56 98 MET A N 1
ATOM 777 C CA . MET A 1 98 ? 15.920 -8.066 -15.224 1.00 84.56 98 MET A CA 1
ATOM 778 C C . MET A 1 98 ? 15.343 -8.261 -13.824 1.00 84.56 98 MET A C 1
ATOM 780 O O . MET A 1 98 ? 14.179 -8.628 -13.703 1.00 84.56 98 MET A O 1
ATOM 784 N N . GLN A 1 99 ? 16.100 -7.914 -12.780 1.00 80.75 99 GLN A N 1
ATOM 785 C CA . GLN A 1 99 ? 15.633 -7.995 -11.390 1.00 80.75 99 GLN A CA 1
ATOM 786 C C . GLN A 1 99 ? 14.358 -7.176 -11.152 1.00 80.75 99 GLN A C 1
ATOM 788 O O . GLN A 1 99 ? 13.439 -7.629 -10.471 1.00 80.75 99 GLN A O 1
ATOM 793 N N . LEU A 1 100 ? 14.270 -5.969 -11.721 1.00 82.06 100 LEU A N 1
ATOM 794 C CA . LEU A 1 100 ? 13.064 -5.146 -11.632 1.00 82.06 100 LEU A CA 1
ATOM 795 C C . LEU A 1 100 ? 11.867 -5.838 -12.298 1.00 82.06 100 LEU A C 1
ATOM 797 O O . LEU A 1 100 ? 10.784 -5.894 -11.716 1.00 82.06 100 LEU A O 1
ATOM 801 N N . THR A 1 101 ? 12.072 -6.356 -13.509 1.00 84.38 101 THR A N 1
ATOM 802 C CA . THR A 1 101 ? 11.028 -7.035 -14.287 1.00 84.38 101 THR A CA 1
ATOM 803 C C . THR A 1 101 ? 10.551 -8.296 -13.567 1.00 84.38 101 THR A C 1
ATOM 805 O O . THR A 1 101 ? 9.347 -8.491 -13.417 1.00 84.38 101 THR A O 1
ATOM 808 N N . GLU A 1 102 ? 11.478 -9.092 -13.036 1.00 82.44 102 GLU A N 1
ATOM 809 C CA . GLU A 1 102 ? 11.209 -10.272 -12.212 1.00 82.44 102 GLU A CA 1
ATOM 810 C C . GLU A 1 102 ? 10.393 -9.925 -10.969 1.00 82.44 102 GLU A C 1
ATOM 812 O O . GLU A 1 102 ? 9.344 -10.520 -10.735 1.00 82.44 102 GLU A O 1
ATOM 817 N N . ASN A 1 103 ? 10.817 -8.923 -10.200 1.00 78.38 103 ASN A N 1
ATOM 818 C CA . ASN A 1 103 ? 10.114 -8.521 -8.986 1.00 78.38 103 ASN A CA 1
ATOM 819 C C . ASN A 1 103 ? 8.681 -8.062 -9.276 1.00 78.38 103 ASN A C 1
ATOM 821 O O . ASN A 1 103 ? 7.756 -8.428 -8.549 1.00 78.38 103 ASN A O 1
ATOM 825 N N . ILE A 1 104 ? 8.477 -7.274 -10.336 1.00 81.06 104 ILE A N 1
ATOM 826 C CA . ILE A 1 104 ? 7.141 -6.796 -10.713 1.00 81.06 104 ILE A CA 1
ATOM 827 C C . ILE A 1 104 ? 6.267 -7.960 -11.195 1.00 81.06 104 ILE A C 1
ATOM 829 O O . ILE A 1 104 ? 5.130 -8.080 -10.737 1.00 81.06 104 ILE A O 1
ATOM 833 N N . LEU A 1 105 ? 6.779 -8.833 -12.067 1.00 81.69 105 LEU A N 1
ATOM 834 C CA . LEU A 1 105 ? 6.011 -9.959 -12.608 1.00 81.69 105 LEU A CA 1
ATOM 835 C C . LEU A 1 105 ? 5.705 -11.023 -11.554 1.00 81.69 105 LEU A C 1
ATOM 837 O O . LEU A 1 105 ? 4.567 -11.480 -11.480 1.00 81.69 105 LEU A O 1
ATOM 841 N N . ASN A 1 106 ? 6.659 -11.352 -10.683 1.00 79.00 106 ASN A N 1
ATOM 842 C CA . ASN A 1 106 ? 6.428 -12.263 -9.562 1.00 79.00 106 ASN A CA 1
ATOM 843 C C . ASN A 1 106 ? 5.400 -11.692 -8.582 1.00 79.00 106 ASN A C 1
ATOM 845 O O . ASN A 1 106 ? 4.543 -12.424 -8.084 1.00 79.00 106 ASN A O 1
ATOM 849 N N . ASN A 1 107 ? 5.439 -10.380 -8.326 1.00 75.50 107 ASN A N 1
ATOM 850 C CA . ASN A 1 107 ? 4.414 -9.734 -7.512 1.00 75.50 107 ASN A CA 1
ATOM 851 C C . ASN A 1 107 ? 3.042 -9.800 -8.188 1.00 75.50 107 ASN A C 1
ATOM 853 O O . ASN A 1 107 ? 2.060 -10.151 -7.536 1.00 75.50 107 ASN A O 1
ATOM 857 N N . ALA A 1 108 ? 2.964 -9.521 -9.485 1.00 74.88 108 ALA A N 1
ATOM 858 C CA . ALA A 1 108 ? 1.711 -9.597 -10.220 1.00 74.88 108 ALA A CA 1
ATOM 859 C C . ALA A 1 108 ? 1.157 -11.035 -10.279 1.00 74.88 108 ALA A C 1
ATOM 861 O O . ALA A 1 108 ? -0.036 -11.225 -10.082 1.00 74.88 108 ALA A O 1
ATOM 862 N N . ALA A 1 109 ? 2.007 -12.055 -10.422 1.00 74.69 109 ALA A N 1
ATOM 863 C CA . ALA A 1 109 ? 1.596 -13.459 -10.375 1.00 74.69 109 ALA A CA 1
ATOM 864 C C . ALA A 1 109 ? 1.145 -13.913 -8.969 1.00 74.69 109 ALA A C 1
ATOM 866 O O . ALA A 1 109 ? 0.246 -14.739 -8.839 1.00 74.69 109 ALA A O 1
ATOM 867 N N . LYS A 1 110 ? 1.763 -13.388 -7.900 1.00 70.56 110 LYS A N 1
ATOM 868 C CA . LYS A 1 110 ? 1.488 -13.794 -6.506 1.00 70.56 110 LYS A CA 1
ATOM 869 C C . LYS A 1 110 ? 0.339 -13.026 -5.840 1.00 70.56 110 LYS A C 1
ATOM 871 O O . LYS A 1 110 ? -0.292 -13.530 -4.901 1.00 70.56 110 LYS A O 1
ATOM 876 N N . TYR A 1 111 ? 0.129 -11.775 -6.234 1.00 67.50 111 TYR A N 1
ATOM 877 C CA . TYR A 1 111 ? -0.829 -10.866 -5.597 1.00 67.50 111 TYR A CA 1
ATOM 878 C C . TYR A 1 111 ? -1.862 -10.293 -6.576 1.00 67.50 111 TYR A C 1
ATOM 880 O O . TYR A 1 111 ? -2.882 -9.786 -6.114 1.00 67.50 111 TYR A O 1
ATOM 888 N N . GLY A 1 112 ? -1.605 -10.350 -7.883 1.00 67.31 112 GLY A N 1
ATOM 889 C CA . GLY A 1 112 ? -2.482 -9.834 -8.929 1.00 67.31 112 GLY A CA 1
ATOM 890 C C . GLY A 1 112 ? -3.422 -10.889 -9.516 1.00 67.31 112 GLY A C 1
ATOM 891 O O . GLY A 1 112 ? -3.417 -12.053 -9.121 1.00 67.31 112 GLY A O 1
ATOM 892 N N . GLU A 1 113 ? -4.236 -10.460 -10.477 1.00 69.88 113 GLU A N 1
ATOM 893 C CA . GLU A 1 113 ? -5.076 -11.334 -11.299 1.00 69.88 113 GLU A CA 1
ATOM 894 C C . GLU A 1 113 ? -4.516 -11.345 -12.726 1.00 69.88 113 GLU A C 1
ATOM 896 O O . GLU A 1 113 ? -4.276 -10.284 -13.315 1.00 69.88 113 GLU A O 1
ATOM 901 N N . MET A 1 114 ? -4.258 -12.547 -13.248 1.00 73.38 114 MET A N 1
ATOM 902 C CA . MET A 1 114 ? -3.709 -12.751 -14.589 1.00 73.38 114 MET A CA 1
ATOM 903 C C . MET A 1 114 ? -4.823 -12.633 -15.646 1.00 73.38 114 MET A C 1
ATOM 905 O O . MET A 1 114 ? -5.967 -13.001 -15.375 1.00 73.38 114 MET A O 1
ATOM 909 N N . PRO A 1 115 ? -4.514 -12.171 -16.868 1.00 79.94 115 PRO A N 1
ATOM 910 C CA . PRO A 1 115 ? -3.178 -11.848 -17.367 1.00 79.94 115 PRO A CA 1
ATOM 911 C C . PRO A 1 115 ? -2.713 -10.419 -17.062 1.00 79.94 115 PRO A C 1
ATOM 913 O O . PRO A 1 115 ? -3.512 -9.483 -16.996 1.00 79.94 115 PRO A O 1
ATOM 916 N N . VAL A 1 116 ? -1.394 -10.251 -16.949 1.00 82.12 116 VAL A N 1
ATOM 917 C CA . VAL A 1 116 ? -0.742 -8.940 -16.796 1.00 82.12 116 VAL A CA 1
ATOM 918 C C . VAL A 1 116 ? -0.511 -8.319 -18.168 1.00 82.12 116 VAL A C 1
ATOM 920 O O . VAL A 1 116 ? 0.077 -8.944 -19.053 1.00 82.12 116 VAL A O 1
ATOM 923 N N . ASP A 1 117 ? -0.929 -7.068 -18.338 1.00 84.88 117 ASP A N 1
ATOM 924 C CA . ASP A 1 117 ? -0.675 -6.300 -19.553 1.00 84.88 117 ASP A CA 1
ATOM 925 C C . ASP A 1 117 ? 0.638 -5.527 -19.412 1.00 84.88 117 ASP A C 1
ATOM 927 O O . ASP A 1 117 ? 0.762 -4.635 -18.568 1.00 84.88 117 ASP A O 1
ATOM 931 N N . ILE A 1 118 ? 1.609 -5.827 -20.273 1.00 87.50 118 ILE A N 1
ATOM 932 C CA . ILE A 1 118 ? 2.874 -5.095 -20.361 1.00 87.50 118 ILE A CA 1
ATOM 933 C C . ILE A 1 118 ? 2.851 -4.273 -21.643 1.00 87.50 118 ILE A C 1
ATOM 935 O O . ILE A 1 118 ? 2.753 -4.819 -22.739 1.00 87.50 118 ILE A O 1
ATOM 939 N N . THR A 1 119 ? 2.937 -2.951 -21.527 1.00 87.38 119 THR A N 1
ATOM 940 C CA . THR A 1 119 ? 2.932 -2.043 -22.681 1.00 87.38 119 THR A CA 1
ATOM 941 C C . THR A 1 119 ? 4.158 -1.148 -22.669 1.00 87.38 119 THR A C 1
ATOM 943 O O . THR A 1 119 ? 4.413 -0.471 -21.675 1.00 87.38 119 THR A O 1
ATOM 946 N N . ILE A 1 120 ? 4.871 -1.083 -23.789 1.00 87.81 120 ILE A N 1
ATOM 947 C CA . ILE A 1 120 ? 6.020 -0.188 -23.958 1.00 87.81 120 ILE A CA 1
ATOM 948 C C . ILE A 1 120 ? 5.630 0.941 -24.911 1.00 87.81 120 ILE A C 1
ATOM 950 O O . ILE A 1 120 ? 5.141 0.684 -26.010 1.00 87.81 120 ILE A O 1
ATOM 954 N N . ARG A 1 121 ? 5.809 2.196 -24.491 1.00 84.81 121 ARG A N 1
ATOM 955 C CA . ARG A 1 121 ? 5.510 3.387 -25.304 1.00 84.81 121 ARG A CA 1
ATOM 956 C C . ARG A 1 121 ? 6.601 4.432 -25.145 1.00 84.81 121 ARG A C 1
ATOM 958 O O . ARG A 1 121 ? 7.210 4.542 -24.087 1.00 84.81 121 ARG A O 1
ATOM 965 N N . GLN A 1 122 ? 6.824 5.222 -26.185 1.00 80.25 122 GLN A N 1
ATOM 966 C CA . GLN A 1 122 ? 7.688 6.388 -26.106 1.00 80.25 122 GLN A CA 1
ATOM 967 C C . GLN A 1 122 ? 6.877 7.507 -25.461 1.00 80.25 122 GLN A C 1
ATOM 969 O O . GLN A 1 122 ? 5.730 7.737 -25.851 1.00 80.25 122 GLN A O 1
ATOM 974 N N . LYS A 1 123 ? 7.445 8.154 -24.444 1.00 69.94 123 LYS A N 1
ATOM 975 C CA . LYS A 1 123 ? 6.778 9.261 -23.757 1.00 69.94 123 LYS A CA 1
ATOM 976 C C . LYS A 1 123 ? 7.267 10.605 -24.295 1.00 69.94 123 LYS A C 1
ATOM 978 O O . LYS A 1 123 ? 6.437 11.439 -24.629 1.00 69.94 123 LYS A O 1
ATOM 983 N N . ASP A 1 124 ? 8.585 10.748 -24.437 1.00 73.06 124 ASP A N 1
ATOM 984 C CA . ASP A 1 124 ? 9.284 11.909 -25.004 1.00 73.06 124 ASP A CA 1
ATOM 985 C C . ASP A 1 124 ? 10.448 11.427 -25.903 1.00 73.06 124 ASP A C 1
ATOM 987 O O . ASP A 1 124 ? 10.727 10.228 -25.951 1.00 73.06 124 ASP A O 1
ATOM 991 N N . ASN A 1 125 ? 11.165 12.333 -26.586 1.00 68.81 125 ASN A N 1
ATOM 992 C CA . ASN A 1 125 ? 12.269 11.962 -27.497 1.00 68.81 125 ASN A CA 1
ATOM 993 C C . ASN A 1 125 ? 13.332 11.057 -26.842 1.00 68.81 125 ASN A C 1
ATOM 995 O O . ASN A 1 125 ? 13.769 10.106 -27.480 1.00 68.81 125 ASN A O 1
ATOM 999 N N . ASP A 1 126 ? 13.660 11.291 -25.567 1.00 73.88 126 ASP A N 1
ATOM 1000 C CA . ASP A 1 126 ? 14.734 10.578 -24.856 1.00 73.88 126 ASP A CA 1
ATOM 1001 C C . ASP A 1 126 ? 14.229 9.617 -23.766 1.00 73.88 126 ASP A C 1
ATOM 1003 O O . ASP A 1 126 ? 15.027 9.069 -23.005 1.00 73.88 126 ASP A O 1
ATOM 1007 N N . THR A 1 127 ? 12.909 9.420 -23.630 1.00 75.00 127 THR A N 1
ATOM 1008 C CA . THR A 1 127 ? 12.364 8.578 -22.552 1.00 75.00 127 THR A CA 1
ATOM 1009 C C . THR A 1 127 ? 11.364 7.540 -23.038 1.00 75.00 127 THR A C 1
ATOM 1011 O O . THR A 1 127 ? 10.415 7.813 -23.781 1.00 75.00 127 THR A O 1
ATOM 1014 N N . VAL A 1 128 ? 11.560 6.319 -22.541 1.00 81.19 128 VAL A N 1
ATOM 1015 C CA . VAL A 1 128 ? 10.671 5.186 -22.772 1.00 81.19 128 VAL A CA 1
ATOM 1016 C C . VAL A 1 128 ? 9.881 4.891 -21.503 1.00 81.19 128 VAL A C 1
ATOM 1018 O O . VAL A 1 128 ? 10.423 4.879 -20.399 1.00 81.19 128 VAL A O 1
ATOM 1021 N N . GLN A 1 129 ? 8.588 4.635 -21.664 1.00 82.56 129 GLN A N 1
ATOM 1022 C CA . GLN A 1 129 ? 7.689 4.204 -20.607 1.00 82.56 129 GLN A CA 1
ATOM 1023 C C . GLN A 1 129 ? 7.366 2.719 -20.777 1.00 82.56 129 GLN A C 1
ATOM 1025 O O . GLN A 1 129 ? 6.832 2.304 -21.805 1.00 82.56 129 GLN A O 1
ATOM 1030 N N . ILE A 1 130 ? 7.635 1.936 -19.735 1.00 84.12 130 ILE A N 1
ATOM 1031 C CA . ILE A 1 130 ? 7.198 0.544 -19.614 1.00 84.12 130 ILE A CA 1
ATOM 1032 C C . ILE A 1 130 ? 6.077 0.523 -18.577 1.00 84.12 130 ILE A C 1
ATOM 1034 O O . ILE A 1 130 ? 6.272 0.945 -17.438 1.00 84.12 130 ILE A O 1
ATOM 1038 N N . ASN A 1 131 ? 4.890 0.086 -18.980 1.00 83.06 131 ASN A N 1
ATOM 1039 C CA . ASN A 1 131 ? 3.717 0.009 -18.123 1.00 83.06 131 ASN A CA 1
ATOM 1040 C C . ASN A 1 131 ? 3.374 -1.454 -17.852 1.00 83.06 131 ASN A C 1
ATOM 1042 O O . ASN A 1 131 ? 3.135 -2.198 -18.799 1.00 83.06 131 ASN A O 1
ATOM 1046 N N . PHE A 1 132 ? 3.310 -1.831 -16.579 1.00 83.19 132 PHE A N 1
ATOM 1047 C CA . PHE A 1 132 ? 2.842 -3.136 -16.120 1.00 83.19 132 PHE A CA 1
ATOM 1048 C C . PHE A 1 132 ? 1.487 -2.929 -15.454 1.00 83.19 132 PHE A C 1
ATOM 1050 O O . PHE A 1 132 ? 1.376 -2.140 -14.513 1.00 83.19 132 PHE A O 1
ATOM 1057 N N . LYS A 1 133 ? 0.452 -3.596 -15.956 1.00 80.62 133 LYS A N 1
ATOM 1058 C CA . LYS A 1 133 ? -0.909 -3.470 -15.442 1.00 80.62 133 LYS A CA 1
ATOM 1059 C C . LYS A 1 133 ? -1.470 -4.849 -15.126 1.00 80.62 133 LYS A C 1
ATOM 1061 O O . LYS A 1 133 ? -1.767 -5.619 -16.035 1.00 80.62 133 LYS A O 1
ATOM 1066 N N . ASP A 1 134 ? -1.637 -5.125 -13.843 1.00 79.81 134 ASP A N 1
ATOM 1067 C CA . ASP A 1 134 ? -2.418 -6.254 -13.348 1.00 79.81 134 ASP A CA 1
ATOM 1068 C C . ASP A 1 134 ? -3.874 -5.836 -13.065 1.00 79.81 134 ASP A C 1
ATOM 1070 O O . ASP A 1 134 ? -4.207 -4.643 -13.011 1.00 79.81 134 ASP A O 1
ATOM 1074 N N . TYR A 1 135 ? -4.748 -6.830 -12.912 1.00 71.88 135 TYR A N 1
ATOM 1075 C CA . TYR A 1 135 ? -6.167 -6.637 -12.597 1.00 71.88 135 TYR A CA 1
ATOM 1076 C C . TYR A 1 135 ? -6.525 -7.095 -11.176 1.00 71.88 135 TYR A C 1
ATOM 1078 O O . TYR A 1 135 ? -7.704 -7.227 -10.858 1.00 71.88 135 TYR A O 1
ATOM 1086 N N . GLY A 1 136 ? -5.527 -7.301 -10.310 1.00 63.62 136 GLY A N 1
ATOM 1087 C CA . GLY A 1 136 ? -5.725 -7.862 -8.976 1.00 63.62 136 GLY A CA 1
ATOM 1088 C C . GLY A 1 136 ? -6.626 -7.029 -8.068 1.00 63.62 136 GLY A C 1
ATOM 1089 O O . GLY A 1 136 ? -6.625 -5.792 -8.094 1.00 63.62 136 GLY A O 1
ATOM 1090 N N . ASN A 1 137 ? -7.375 -7.715 -7.201 1.00 56.06 137 ASN A N 1
ATOM 1091 C CA . ASN A 1 137 ? -8.173 -7.058 -6.174 1.00 56.06 137 ASN A CA 1
ATOM 1092 C C . ASN A 1 137 ? -7.280 -6.521 -5.038 1.00 56.06 137 ASN A C 1
ATOM 1094 O O . ASN A 1 137 ? -6.364 -7.185 -4.561 1.00 56.06 137 ASN A O 1
ATOM 1098 N N . ARG A 1 138 ? -7.554 -5.290 -4.593 1.00 58.34 138 ARG A N 1
ATOM 1099 C CA . ARG A 1 138 ? -6.596 -4.443 -3.847 1.00 58.34 138 ARG A CA 1
ATOM 1100 C C . ARG A 1 138 ? -6.483 -4.726 -2.341 1.00 58.34 138 ARG A C 1
ATOM 1102 O O . ARG A 1 138 ? -5.756 -4.017 -1.650 1.00 58.34 138 ARG A O 1
ATOM 1109 N N . MET A 1 139 ? -7.188 -5.731 -1.829 1.00 55.06 139 MET A N 1
ATOM 1110 C CA . MET A 1 139 ? -7.063 -6.236 -0.458 1.00 55.06 139 MET A CA 1
ATOM 1111 C C . MET A 1 139 ? -7.254 -7.746 -0.491 1.00 55.06 139 MET A C 1
ATOM 1113 O O . MET A 1 139 ? -8.276 -8.218 -0.989 1.00 55.06 139 MET A O 1
ATOM 1117 N N . LYS A 1 140 ? -6.285 -8.494 0.041 1.00 56.41 140 LYS A N 1
ATOM 1118 C CA . LYS A 1 140 ? -6.477 -9.921 0.289 1.00 56.41 140 LYS A CA 1
ATOM 1119 C C . LYS A 1 140 ? -7.482 -10.070 1.428 1.00 56.41 140 LYS A C 1
ATOM 1121 O O . LYS A 1 140 ? -7.410 -9.336 2.415 1.00 56.41 140 LYS A O 1
ATOM 1126 N N . ASP A 1 141 ? -8.390 -11.036 1.317 1.00 59.25 141 ASP A N 1
ATOM 1127 C CA . ASP A 1 141 ? -9.397 -11.324 2.352 1.00 59.25 141 ASP A CA 1
ATOM 1128 C C . ASP A 1 141 ? -8.765 -11.601 3.733 1.00 59.25 141 ASP A C 1
ATOM 1130 O O . ASP A 1 141 ? -9.412 -11.442 4.765 1.00 59.25 141 ASP A O 1
ATOM 1134 N N . GLU A 1 142 ? -7.478 -11.954 3.758 1.00 63.69 142 GLU A N 1
ATOM 1135 C CA . GLU A 1 142 ? -6.655 -12.224 4.941 1.00 63.69 142 GLU A CA 1
ATOM 1136 C C . GLU A 1 142 ? -6.239 -10.963 5.730 1.00 63.69 142 GLU A C 1
ATOM 1138 O O . GLU A 1 142 ? -6.058 -11.038 6.949 1.00 63.69 142 GLU A O 1
ATOM 1143 N N . ASP A 1 143 ? -6.151 -9.792 5.086 1.00 62.56 143 ASP A N 1
ATOM 1144 C CA . ASP A 1 143 ? -5.747 -8.530 5.738 1.00 62.56 143 ASP A CA 1
ATOM 1145 C C . ASP A 1 143 ? -6.915 -7.860 6.482 1.00 62.56 143 ASP A C 1
ATOM 1147 O O . ASP A 1 143 ? -6.730 -7.122 7.461 1.00 62.56 143 ASP A O 1
ATOM 1151 N N . ILE A 1 144 ? -8.144 -8.148 6.044 1.00 66.31 144 ILE A N 1
ATOM 1152 C CA . ILE A 1 144 ? -9.377 -7.610 6.625 1.00 66.31 144 ILE A CA 1
ATOM 1153 C C . ILE A 1 144 ? -9.523 -8.030 8.103 1.00 66.31 144 ILE A C 1
ATOM 1155 O O . ILE A 1 144 ? -9.750 -7.147 8.937 1.00 66.31 144 ILE A O 1
ATOM 1159 N N . PRO A 1 145 ? -9.348 -9.314 8.491 1.00 73.38 145 PRO A N 1
ATOM 1160 C CA . PRO A 1 145 ? -9.361 -9.740 9.887 1.00 73.38 145 PRO A CA 1
ATOM 1161 C C . PRO A 1 145 ? -8.368 -8.986 10.769 1.00 73.38 145 PRO A C 1
ATOM 1163 O O . PRO A 1 145 ? -8.729 -8.587 11.876 1.00 73.38 145 PRO A O 1
ATOM 1166 N N . PHE A 1 146 ? -7.136 -8.761 10.303 1.00 73.44 146 PHE A N 1
ATOM 1167 C CA . PHE A 1 146 ? -6.109 -8.098 11.108 1.00 73.44 146 PHE A CA 1
ATOM 1168 C C . PHE A 1 146 ? -6.466 -6.634 11.378 1.00 73.44 146 PHE A C 1
ATOM 1170 O O . PHE A 1 146 ? -6.459 -6.190 12.533 1.00 73.44 146 PHE A O 1
ATOM 1177 N N . ALA A 1 147 ? -6.861 -5.903 10.331 1.00 67.81 147 ALA A N 1
ATOM 1178 C CA . ALA A 1 147 ? -7.334 -4.529 10.462 1.00 67.81 147 ALA A CA 1
ATOM 1179 C C . ALA A 1 147 ? -8.543 -4.443 11.411 1.00 67.81 147 ALA A C 1
ATOM 1181 O O . ALA A 1 147 ? -8.606 -3.576 12.284 1.00 67.81 147 ALA A O 1
ATOM 1182 N N . LEU A 1 148 ? -9.475 -5.389 11.297 1.00 69.88 148 LEU A N 1
ATOM 1183 C CA . LEU A 1 148 ? -10.687 -5.445 12.109 1.00 69.88 148 LEU A CA 1
ATOM 1184 C C . LEU A 1 148 ? -10.383 -5.751 13.586 1.00 69.88 148 LEU A C 1
ATOM 1186 O O . LEU A 1 148 ? -10.938 -5.100 14.474 1.00 69.88 148 LEU A O 1
ATOM 1190 N N . ILE A 1 149 ? -9.449 -6.664 13.869 1.00 77.56 149 ILE A N 1
ATOM 1191 C CA . ILE A 1 149 ? -8.973 -6.953 15.232 1.00 77.56 149 ILE A CA 1
ATOM 1192 C C . ILE A 1 149 ? -8.319 -5.713 15.852 1.00 77.56 149 ILE A C 1
ATOM 1194 O O . ILE A 1 149 ? -8.622 -5.376 17.001 1.00 77.56 149 ILE A O 1
ATOM 1198 N N . ALA A 1 150 ? -7.467 -5.005 15.106 1.00 75.06 150 ALA A N 1
ATOM 1199 C CA . ALA A 1 150 ? -6.811 -3.792 15.589 1.00 75.06 150 ALA A CA 1
ATOM 1200 C C . ALA A 1 150 ? -7.830 -2.695 15.949 1.00 75.06 150 ALA A C 1
ATOM 1202 O O . ALA A 1 150 ? -7.747 -2.105 17.032 1.00 75.06 150 ALA A O 1
ATOM 1203 N N . VAL A 1 151 ? -8.836 -2.477 15.093 1.00 74.00 151 VAL A N 1
ATOM 1204 C CA . VAL A 1 151 ? -9.929 -1.520 15.343 1.00 74.00 151 VAL A CA 1
ATOM 1205 C C . VAL A 1 151 ? -10.727 -1.913 16.587 1.00 74.00 151 VAL A C 1
ATOM 1207 O O . VAL A 1 151 ? -10.957 -1.072 17.457 1.00 74.00 151 VAL A O 1
ATOM 1210 N N . ILE A 1 152 ? -11.100 -3.189 16.730 1.00 73.25 152 ILE A N 1
ATOM 1211 C CA . ILE A 1 152 ? -11.832 -3.678 17.909 1.00 73.25 152 ILE A CA 1
ATOM 1212 C C . ILE A 1 152 ? -11.012 -3.474 19.187 1.00 73.25 152 ILE A C 1
ATOM 1214 O O . ILE A 1 152 ? -11.546 -2.981 20.185 1.00 73.25 152 ILE A O 1
ATOM 1218 N N . MET A 1 153 ? -9.721 -3.818 19.168 1.00 76.62 153 MET A N 1
ATOM 1219 C CA . MET A 1 153 ? -8.828 -3.652 20.315 1.00 76.62 153 MET A CA 1
ATOM 1220 C C . MET A 1 153 ? -8.710 -2.180 20.723 1.00 76.62 153 MET A C 1
ATOM 1222 O O . MET A 1 153 ? -8.824 -1.860 21.911 1.00 76.62 153 MET A O 1
ATOM 1226 N N . PHE A 1 154 ? -8.530 -1.286 19.750 1.00 79.12 154 PHE A N 1
ATOM 1227 C CA . PHE A 1 154 ? -8.436 0.152 19.977 1.00 79.12 154 PHE A CA 1
ATOM 1228 C C . PHE A 1 154 ? -9.745 0.731 20.534 1.00 79.12 154 PHE A C 1
ATOM 1230 O O . PHE A 1 154 ? -9.734 1.374 21.587 1.00 79.12 154 PHE A O 1
ATOM 1237 N N . CYS A 1 155 ? -10.886 0.432 19.901 1.00 71.81 155 CYS A N 1
ATOM 1238 C CA . CYS A 1 155 ? -12.203 0.863 20.373 1.00 71.81 155 CYS A CA 1
ATOM 1239 C C . CYS A 1 155 ? -12.501 0.346 21.786 1.00 71.81 155 CYS A C 1
ATOM 1241 O O . CYS A 1 155 ? -13.029 1.089 22.612 1.00 71.81 155 CYS A O 1
ATOM 1243 N N . HIS A 1 156 ? -12.145 -0.904 22.093 1.00 74.50 156 HIS A N 1
ATOM 1244 C CA . HIS A 1 156 ? -12.324 -1.465 23.429 1.00 74.50 156 HIS A CA 1
ATOM 1245 C C . HIS A 1 156 ? -11.434 -0.762 24.464 1.00 74.50 156 HIS A C 1
ATOM 1247 O O . HIS A 1 156 ? -11.932 -0.360 25.514 1.00 74.50 156 HIS A O 1
ATOM 1253 N N . ARG A 1 157 ? -10.140 -0.557 24.174 1.00 76.56 157 ARG A N 1
ATOM 1254 C CA . ARG A 1 157 ? -9.201 0.175 25.049 1.00 76.56 157 ARG A CA 1
ATOM 1255 C C . ARG A 1 157 ? -9.686 1.591 25.351 1.00 76.56 157 ARG A C 1
ATOM 1257 O O . ARG A 1 157 ? -9.715 1.973 26.517 1.00 76.56 157 ARG A O 1
ATOM 1264 N N . MET A 1 158 ? -10.098 2.331 24.328 1.00 73.81 158 MET A N 1
ATOM 1265 C CA . MET A 1 158 ? -10.644 3.677 24.498 1.00 73.81 158 MET A CA 1
ATOM 1266 C C . MET A 1 158 ? -11.950 3.674 25.293 1.00 73.81 158 MET A C 1
ATOM 1268 O O . MET A 1 158 ? -12.118 4.471 26.212 1.00 73.81 158 MET A O 1
ATOM 1272 N N . PHE A 1 159 ? -12.851 2.730 25.007 1.00 73.69 159 PHE A N 1
ATOM 1273 C CA . PHE A 1 159 ? -14.090 2.587 25.764 1.00 73.69 159 PHE A CA 1
ATOM 1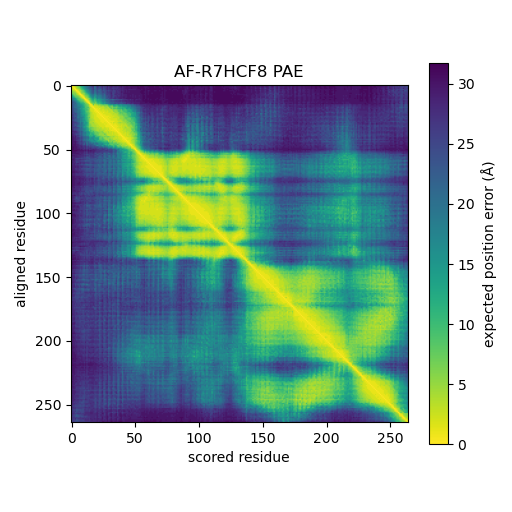274 C C . PHE A 1 159 ? -13.827 2.344 27.252 1.00 73.69 159 PHE A C 1
ATOM 1276 O O . PHE A 1 159 ? -14.518 2.911 28.091 1.00 73.69 159 PHE A O 1
ATOM 1283 N N . LEU A 1 160 ? -12.832 1.510 27.584 1.00 68.38 160 LEU A N 1
ATOM 1284 C CA . LEU A 1 160 ? -12.418 1.262 28.966 1.00 68.38 160 LEU A CA 1
ATOM 1285 C C . LEU A 1 160 ? -11.907 2.533 29.660 1.00 68.38 160 LEU A C 1
ATOM 1287 O O . LEU A 1 160 ? -12.186 2.695 30.846 1.00 68.38 160 LEU A O 1
ATOM 1291 N N . GLN A 1 161 ? -11.188 3.401 28.943 1.00 73.44 161 GLN A N 1
ATOM 1292 C CA . GLN A 1 161 ? -10.656 4.653 29.488 1.00 73.44 161 GLN A CA 1
ATOM 1293 C C . GLN A 1 161 ? -11.753 5.687 29.775 1.00 73.44 161 GLN A C 1
ATOM 1295 O O . GLN A 1 161 ? -11.697 6.344 30.806 1.00 73.44 161 GLN A O 1
ATOM 1300 N N . GLU A 1 162 ? -12.787 5.786 28.935 1.00 72.75 162 GLU A N 1
ATOM 1301 C CA . GLU A 1 162 ? -13.878 6.763 29.117 1.00 72.75 162 GLU A CA 1
ATOM 1302 C C . GLU A 1 162 ? -15.013 6.281 30.052 1.00 72.75 162 GLU A C 1
ATOM 1304 O O . GLU A 1 162 ? -16.041 6.948 30.202 1.00 72.75 162 GLU A O 1
ATOM 1309 N N . LYS A 1 163 ? -14.880 5.110 30.695 1.00 72.06 163 LYS A N 1
ATOM 1310 C CA . LYS A 1 163 ? -15.958 4.519 31.516 1.00 72.06 163 LYS A CA 1
ATOM 1311 C C . LYS A 1 163 ? -16.423 5.415 32.661 1.00 72.06 163 LYS A C 1
ATOM 1313 O O . LYS A 1 163 ? -17.621 5.436 32.948 1.00 72.06 163 LYS A O 1
ATOM 1318 N N . THR A 1 164 ? -15.499 6.108 33.318 1.00 72.25 164 THR A N 1
ATOM 1319 C CA . THR A 1 164 ? -15.790 7.008 34.444 1.00 72.25 164 THR A CA 1
ATOM 1320 C C . THR A 1 164 ? -16.627 8.197 33.990 1.00 72.25 164 THR A C 1
ATOM 1322 O O . THR A 1 164 ? -17.680 8.460 34.566 1.00 72.25 164 THR A O 1
ATOM 1325 N N . ASP A 1 165 ? -16.239 8.834 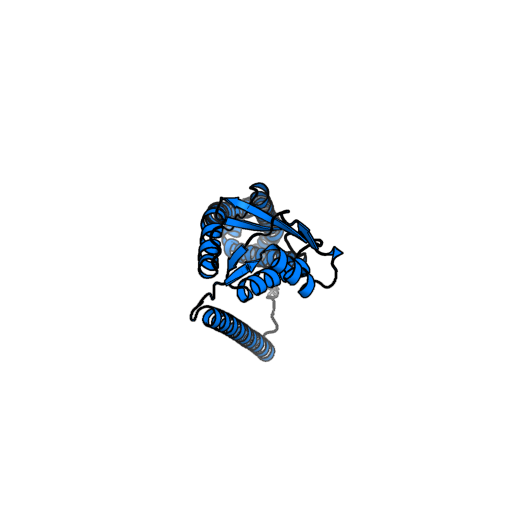32.888 1.00 74.88 165 ASP A N 1
ATOM 1326 C CA . ASP A 1 165 ? -16.920 10.012 32.342 1.00 74.88 165 ASP A CA 1
ATOM 1327 C C . ASP A 1 165 ? -18.323 9.664 31.838 1.00 74.88 165 ASP A C 1
ATOM 1329 O O . ASP A 1 165 ? -19.291 10.393 32.070 1.00 74.88 165 ASP A O 1
ATOM 1333 N N . ILE A 1 166 ? -18.462 8.497 31.201 1.00 78.12 166 ILE A N 1
ATOM 1334 C CA . ILE A 1 166 ? -19.758 7.949 30.783 1.00 78.12 166 ILE A CA 1
ATOM 1335 C C . ILE A 1 166 ? -20.647 7.667 32.004 1.00 78.12 166 ILE A C 1
ATOM 1337 O O . ILE A 1 166 ? -21.856 7.899 31.938 1.00 78.12 166 ILE A O 1
ATOM 1341 N N . GLY A 1 167 ? -20.068 7.187 33.110 1.00 73.56 167 GLY A N 1
ATOM 1342 C CA . GLY A 1 167 ? -20.767 6.980 34.380 1.00 73.56 167 GLY A CA 1
ATOM 1343 C C . GLY A 1 167 ? -21.333 8.281 34.953 1.00 73.56 167 GLY A C 1
ATOM 1344 O O . GLY A 1 167 ? -22.525 8.341 35.258 1.00 73.56 167 GLY A O 1
ATOM 1345 N N . ILE A 1 168 ? -20.519 9.341 34.996 1.00 77.88 168 ILE A N 1
ATOM 1346 C CA . ILE A 1 168 ? -20.921 10.675 35.474 1.00 77.88 168 ILE A CA 1
ATOM 1347 C C . ILE A 1 168 ? -22.016 11.266 34.573 1.00 77.88 168 ILE A C 1
ATOM 1349 O O . ILE A 1 168 ? -23.063 11.691 35.058 1.00 77.88 168 ILE A O 1
ATOM 1353 N N . LEU A 1 169 ? -21.836 11.234 33.247 1.00 77.25 169 LEU A N 1
ATOM 1354 C CA . LEU A 1 169 ? -22.832 11.737 32.288 1.00 77.25 169 LEU A CA 1
ATOM 1355 C C . LEU A 1 169 ? -24.170 10.993 32.379 1.00 77.25 169 LEU A C 1
ATOM 1357 O O . LEU A 1 169 ? -25.229 11.598 32.193 1.00 77.25 169 LEU A O 1
ATOM 1361 N N . LYS A 1 170 ? -24.136 9.691 32.675 1.00 78.62 170 LYS A N 1
ATOM 1362 C CA . LYS A 1 170 ? -25.339 8.883 32.892 1.00 78.62 170 LYS A CA 1
ATOM 1363 C C . LYS A 1 170 ? -26.036 9.243 34.206 1.00 78.62 170 LYS A C 1
ATOM 1365 O O . LYS A 1 170 ? -27.262 9.318 34.216 1.00 78.62 170 LYS A O 1
ATOM 1370 N N . ALA A 1 171 ? -25.278 9.518 35.270 1.00 73.81 171 ALA A N 1
ATOM 1371 C CA . ALA A 1 171 ? -25.813 10.005 36.544 1.00 73.81 171 ALA A CA 1
ATOM 1372 C C . ALA A 1 171 ? -26.444 11.405 36.418 1.00 73.81 171 ALA A C 1
ATOM 1374 O O . ALA A 1 171 ? -27.473 11.672 37.028 1.00 73.81 171 ALA A O 1
ATOM 1375 N N . MET A 1 172 ? -25.912 12.259 35.537 1.00 80.50 172 MET A N 1
ATOM 1376 C CA . MET A 1 172 ? -26.506 13.559 35.181 1.00 80.50 172 MET A CA 1
ATOM 1377 C C . MET A 1 172 ? -27.764 13.456 34.286 1.00 80.50 172 MET A C 1
ATOM 1379 O O . MET A 1 172 ? -28.259 14.470 33.798 1.00 80.50 172 MET A O 1
ATOM 1383 N N . GLY A 1 173 ? -28.285 12.248 34.031 1.00 80.50 173 GLY A N 1
ATOM 1384 C CA . GLY A 1 173 ? -29.559 12.037 33.332 1.00 80.50 173 GLY A CA 1
ATOM 1385 C C . GLY A 1 173 ? -29.469 11.837 31.814 1.00 80.50 173 GLY A C 1
ATOM 1386 O O . GLY A 1 173 ? -30.504 11.766 31.147 1.00 80.50 173 GLY A O 1
ATOM 1387 N N . ARG A 1 174 ? -28.269 11.705 31.221 1.00 78.38 174 ARG A N 1
ATOM 1388 C CA . ARG A 1 174 ? -28.147 11.359 29.789 1.00 78.38 174 ARG A CA 1
ATOM 1389 C C . ARG A 1 174 ? -28.627 9.932 29.532 1.00 78.38 174 ARG A C 1
ATOM 1391 O O . ARG A 1 174 ? -28.226 8.979 30.203 1.00 78.38 174 ARG A O 1
ATOM 1398 N N . THR A 1 175 ? -29.428 9.753 28.482 1.00 80.62 175 THR A N 1
ATOM 1399 C CA . THR A 1 175 ? -29.899 8.416 28.103 1.00 80.62 175 THR A CA 1
ATOM 1400 C C . THR A 1 175 ? -28.760 7.567 27.539 1.00 80.62 175 THR A C 1
ATOM 1402 O O . THR A 1 175 ? -27.816 8.058 26.917 1.00 80.62 175 THR A O 1
ATOM 1405 N N . SER A 1 176 ? -28.868 6.243 27.693 1.00 75.25 176 SER A N 1
ATOM 1406 C CA . SER A 1 176 ? -27.865 5.313 27.152 1.00 75.25 176 SER A CA 1
ATOM 1407 C C . SER A 1 176 ? -27.739 5.398 25.623 1.00 75.25 176 SER A C 1
ATOM 1409 O O . SER A 1 176 ? -26.696 5.035 25.096 1.00 75.25 176 SER A O 1
ATOM 1411 N N . ILE A 1 177 ? -28.763 5.873 24.902 1.00 76.06 177 ILE A N 1
ATOM 1412 C CA . ILE A 1 177 ? -28.678 6.127 23.455 1.00 76.06 177 ILE A CA 1
ATOM 1413 C C . ILE A 1 177 ? -27.822 7.368 23.175 1.00 76.06 177 ILE A C 1
ATOM 1415 O O . ILE A 1 177 ? -26.919 7.294 22.346 1.00 76.06 177 ILE A O 1
ATOM 1419 N N . GLN A 1 178 ? -28.052 8.474 23.889 1.00 77.25 178 GLN A N 1
ATOM 1420 C CA . GLN A 1 178 ? -27.298 9.720 23.699 1.00 77.25 178 GLN A CA 1
ATOM 1421 C C . GLN A 1 178 ? -25.803 9.537 23.994 1.00 77.25 178 GLN A C 1
ATOM 1423 O O . GLN A 1 178 ? -24.964 10.053 23.262 1.00 77.25 178 GLN A O 1
ATOM 1428 N N . LEU A 1 179 ? -25.464 8.747 25.018 1.00 79.88 179 LEU A N 1
ATOM 1429 C CA . LEU A 1 179 ? -24.078 8.412 25.369 1.00 79.88 179 LEU A CA 1
ATOM 1430 C C . LEU A 1 179 ? -23.370 7.620 24.263 1.00 79.88 179 LEU A C 1
ATOM 1432 O O . LEU A 1 179 ? -22.239 7.929 23.904 1.00 79.88 179 LEU A O 1
ATOM 1436 N N . ARG A 1 180 ? -24.053 6.625 23.689 1.00 79.81 180 ARG A N 1
ATOM 1437 C CA . ARG A 1 180 ? -23.516 5.813 22.586 1.00 79.81 180 ARG A CA 1
ATOM 1438 C C . ARG A 1 180 ? -23.340 6.622 21.311 1.00 79.81 180 ARG A C 1
ATOM 1440 O O . ARG A 1 180 ? -22.342 6.448 20.620 1.00 79.81 180 ARG A O 1
ATOM 1447 N N . LEU A 1 181 ? -24.305 7.494 21.015 1.00 79.12 181 LEU A N 1
ATOM 1448 C CA . LEU A 1 181 ? -24.235 8.372 19.855 1.00 79.12 181 LEU A CA 1
ATOM 1449 C C . LEU A 1 181 ? -23.060 9.344 20.003 1.00 79.12 181 LEU A C 1
ATOM 1451 O O . LEU A 1 181 ? -22.256 9.441 19.090 1.00 79.12 181 LEU A O 1
ATOM 1455 N N . SER A 1 182 ? -22.902 9.969 21.175 1.00 79.75 182 SER A N 1
ATOM 1456 C CA . SER A 1 182 ? -21.770 10.855 21.483 1.00 79.75 182 SER A CA 1
ATOM 1457 C C . SER A 1 182 ? -20.419 10.138 21.357 1.00 79.75 182 SER A C 1
ATOM 1459 O O . SER A 1 182 ? -19.506 10.655 20.718 1.00 79.75 182 SER A O 1
ATOM 1461 N N . PHE A 1 183 ? -20.313 8.912 21.885 1.00 80.75 183 PHE A N 1
ATOM 1462 C CA . PHE A 1 183 ? -19.112 8.082 21.763 1.00 80.75 183 PHE A CA 1
ATOM 1463 C C . PHE A 1 183 ? -18.782 7.781 20.294 1.00 80.75 183 PHE A C 1
ATOM 1465 O O . PHE A 1 183 ? -17.690 8.092 19.833 1.00 80.75 183 PHE A O 1
ATOM 1472 N N . GLY A 1 184 ? -19.740 7.259 19.519 1.00 78.56 184 GLY A N 1
ATOM 1473 C CA . GLY A 1 184 ? -19.531 6.978 18.094 1.00 78.56 184 GLY A CA 1
ATOM 1474 C C . GLY A 1 184 ? -19.161 8.225 17.283 1.00 78.56 184 GLY A C 1
ATOM 1475 O O . GLY A 1 184 ? -18.264 8.172 16.444 1.00 78.56 184 GLY A O 1
ATOM 1476 N N . LEU A 1 185 ? -19.798 9.365 17.568 1.00 81.00 185 LEU A N 1
ATOM 1477 C CA . LEU A 1 185 ? -19.560 10.623 16.855 1.00 81.00 185 LEU A CA 1
ATOM 1478 C C . LEU A 1 185 ? -18.157 11.189 17.134 1.00 81.00 185 LEU A C 1
ATOM 1480 O O . LEU A 1 185 ? -17.525 11.708 16.218 1.00 81.00 185 LEU A O 1
ATOM 1484 N N . ARG A 1 186 ? -17.618 11.012 18.350 1.00 83.00 186 ARG A N 1
ATOM 1485 C CA . ARG A 1 186 ? -16.211 11.335 18.664 1.00 83.00 186 ARG A CA 1
ATOM 1486 C C . ARG A 1 186 ? -15.227 10.510 17.832 1.00 83.00 186 ARG A C 1
ATOM 1488 O O . ARG A 1 186 ? -14.286 11.076 17.284 1.00 83.00 186 ARG A O 1
ATOM 1495 N N . PHE A 1 187 ? -15.455 9.202 17.689 1.00 80.75 187 PHE A N 1
ATOM 1496 C CA . PHE A 1 187 ? -14.594 8.342 16.861 1.00 80.75 187 PHE A CA 1
ATOM 1497 C C . PHE A 1 187 ? -14.689 8.663 15.376 1.00 80.75 187 PHE A C 1
ATOM 1499 O O . PHE A 1 187 ? -13.680 8.603 14.677 1.00 80.75 187 PHE A O 1
ATOM 1506 N N . LEU A 1 188 ? -15.873 9.049 14.900 1.00 80.88 188 LEU A N 1
ATOM 1507 C CA . LEU A 1 188 ? -16.037 9.528 13.533 1.00 80.88 188 LEU A CA 1
ATOM 1508 C C . LEU A 1 188 ? -15.216 10.804 13.293 1.00 80.88 188 LEU A C 1
ATOM 1510 O O . LEU A 1 188 ? -14.497 10.885 12.301 1.00 80.88 188 LEU A O 1
ATOM 1514 N N . LEU A 1 189 ? -15.264 11.768 14.219 1.00 84.69 189 LEU A N 1
ATOM 1515 C CA . LEU A 1 189 ? -14.453 12.988 14.139 1.00 84.69 189 LEU A CA 1
ATOM 1516 C C . LEU A 1 189 ? -12.950 12.681 14.181 1.00 84.69 189 LEU A C 1
ATOM 1518 O O . LEU A 1 189 ? -12.198 13.237 13.382 1.00 84.69 189 LEU A O 1
ATOM 1522 N N . LEU A 1 190 ? -12.520 11.759 15.047 1.00 83.81 190 LEU A N 1
ATOM 1523 C CA . LEU A 1 190 ? -11.128 11.309 15.120 1.00 83.81 190 LEU A CA 1
ATOM 1524 C C . LEU A 1 190 ? -10.669 10.693 13.789 1.00 83.81 190 LEU A C 1
ATOM 1526 O O . LEU A 1 190 ? -9.634 11.092 13.256 1.00 83.81 190 LEU A O 1
ATOM 1530 N N . ALA A 1 191 ? -11.462 9.781 13.219 1.00 81.94 191 ALA A N 1
ATOM 1531 C CA . ALA A 1 191 ? -11.158 9.128 11.948 1.00 81.94 191 ALA A CA 1
ATOM 1532 C C . ALA A 1 191 ? -11.054 10.138 10.794 1.00 81.94 191 ALA A C 1
ATOM 1534 O O . ALA A 1 191 ? -10.079 10.112 10.045 1.00 81.94 191 ALA A O 1
ATOM 1535 N N . VAL A 1 192 ? -11.998 11.080 10.695 1.00 84.69 192 VAL A N 1
ATOM 1536 C CA . VAL A 1 192 ? -11.962 12.146 9.680 1.00 84.69 192 VAL A CA 1
ATOM 1537 C C . VAL A 1 192 ? -10.728 13.034 9.863 1.00 84.69 192 VAL A C 1
ATOM 1539 O O . VAL A 1 192 ? -10.020 13.310 8.894 1.00 84.69 192 VAL A O 1
ATOM 1542 N N . SER A 1 193 ? -10.430 13.436 11.103 1.00 85.38 193 SER A N 1
ATOM 1543 C CA . SER A 1 193 ? -9.285 14.301 11.413 1.00 85.38 193 SER A CA 1
ATOM 1544 C C . SER A 1 193 ? -7.931 13.654 11.114 1.00 85.38 193 SER A C 1
ATOM 1546 O O . SER A 1 193 ? -6.995 14.364 10.766 1.00 85.38 193 SER A O 1
ATOM 1548 N N . GLY A 1 194 ? -7.827 12.324 11.205 1.00 85.06 194 GLY A N 1
ATOM 1549 C CA . GLY A 1 194 ? -6.626 11.575 10.830 1.00 85.06 194 GLY A CA 1
ATOM 1550 C C . GLY A 1 194 ? -6.541 11.299 9.328 1.00 85.06 194 GLY A C 1
ATOM 1551 O O . GLY A 1 194 ? -5.464 11.386 8.737 1.00 85.06 194 GLY A O 1
ATOM 1552 N N . ALA A 1 195 ? -7.679 11.017 8.690 1.00 83.50 195 ALA A N 1
ATOM 1553 C CA . ALA A 1 195 ? -7.731 10.677 7.273 1.00 83.50 195 ALA A CA 1
ATOM 1554 C C . ALA A 1 195 ? -7.338 11.855 6.372 1.00 83.50 195 ALA A C 1
ATOM 1556 O O . ALA A 1 195 ? -6.552 11.675 5.447 1.00 83.50 195 ALA A O 1
ATOM 1557 N N . VAL A 1 196 ? -7.835 13.064 6.651 1.00 83.38 196 VAL A N 1
ATOM 1558 C CA . VAL A 1 196 ? -7.570 14.254 5.820 1.00 83.38 196 VAL A CA 1
ATOM 1559 C C . VAL A 1 196 ? -6.066 14.566 5.683 1.00 83.38 196 VAL A C 1
ATOM 1561 O O . VAL A 1 196 ? -5.568 14.560 4.554 1.00 83.38 196 VAL A O 1
ATOM 1564 N N . PRO A 1 197 ? -5.299 14.795 6.768 1.00 86.31 197 PRO A N 1
ATOM 1565 C CA . PRO A 1 197 ? -3.863 15.048 6.669 1.00 86.31 197 PRO A CA 1
ATOM 1566 C C . PRO A 1 197 ? -3.091 13.816 6.189 1.00 86.31 197 PRO A C 1
ATOM 1568 O O . PRO A 1 197 ? -2.122 13.970 5.447 1.00 86.31 197 PRO A O 1
ATOM 1571 N N . GLY A 1 198 ? -3.529 12.604 6.550 1.00 85.31 198 GLY A N 1
ATOM 1572 C CA . GLY A 1 198 ? -2.908 11.363 6.086 1.00 85.31 198 GLY A CA 1
ATOM 1573 C C . GLY A 1 198 ? -2.950 11.224 4.565 1.00 85.31 198 GLY A C 1
ATOM 1574 O O . GLY A 1 198 ? -1.946 10.878 3.948 1.00 85.31 198 GLY A O 1
ATOM 1575 N N . VAL A 1 199 ? -4.076 11.572 3.945 1.00 80.56 199 VAL A N 1
ATOM 1576 C CA . VAL A 1 199 ? -4.258 11.518 2.487 1.00 80.56 199 VAL A CA 1
ATOM 1577 C C . VAL A 1 199 ? -3.462 12.602 1.785 1.00 80.56 199 VAL A C 1
ATOM 1579 O O . VAL A 1 199 ? -2.802 12.319 0.791 1.00 80.56 199 VAL A O 1
ATOM 1582 N N . ILE A 1 200 ? -3.475 13.825 2.317 1.00 83.00 200 ILE A N 1
ATOM 1583 C CA . ILE A 1 200 ? -2.671 14.926 1.775 1.00 83.00 200 ILE A CA 1
ATOM 1584 C C . ILE A 1 200 ? -1.185 14.548 1.813 1.00 83.00 200 ILE A C 1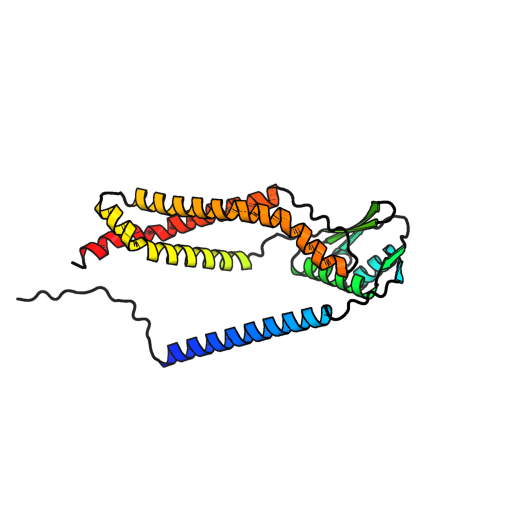
ATOM 1586 O O . ILE A 1 200 ? -0.492 14.657 0.802 1.00 83.00 200 ILE A O 1
ATOM 1590 N N . CYS A 1 201 ? -0.709 14.038 2.951 1.00 82.62 201 CYS A N 1
ATOM 1591 C CA . CYS A 1 201 ? 0.658 13.554 3.104 1.00 82.62 201 CYS A CA 1
ATOM 1592 C C . CYS A 1 201 ? 0.953 12.404 2.130 1.00 82.62 201 CYS A C 1
ATOM 1594 O O . CYS A 1 201 ? 1.942 12.455 1.406 1.00 82.62 201 CYS A O 1
ATOM 1596 N N . SER A 1 202 ? 0.064 11.411 2.039 1.00 80.69 202 SER A N 1
ATOM 1597 C CA . SER A 1 202 ? 0.212 10.261 1.143 1.00 80.69 202 SER A CA 1
ATOM 1598 C C . SER A 1 202 ? 0.332 10.687 -0.321 1.00 80.69 202 SER A C 1
ATOM 1600 O O . SER A 1 202 ? 1.292 10.308 -0.986 1.00 80.69 202 SER A O 1
ATOM 1602 N N . VAL A 1 203 ? -0.569 11.539 -0.814 1.00 76.38 203 VAL A N 1
ATOM 1603 C CA . VAL A 1 203 ? -0.557 11.991 -2.213 1.00 76.38 203 VAL A CA 1
ATOM 1604 C C . VAL A 1 203 ? 0.682 12.842 -2.519 1.00 76.38 203 VAL A C 1
ATOM 1606 O O . VAL A 1 203 ? 1.274 12.695 -3.587 1.00 76.38 203 VAL A O 1
ATOM 1609 N N . LEU A 1 204 ? 1.114 13.703 -1.591 1.00 77.00 204 LEU A N 1
ATOM 1610 C CA . LEU A 1 204 ? 2.264 14.591 -1.806 1.00 77.00 204 LEU A CA 1
ATOM 1611 C C . LEU A 1 204 ? 3.620 13.888 -1.657 1.00 77.00 204 LEU A C 1
ATOM 1613 O O . LEU A 1 204 ? 4.563 14.224 -2.381 1.00 77.00 204 LEU A O 1
ATOM 1617 N N . LEU A 1 205 ? 3.743 12.957 -0.707 1.00 79.00 205 LEU A N 1
ATOM 1618 C CA . LEU A 1 205 ? 5.007 12.288 -0.400 1.00 79.00 205 LEU A CA 1
ATOM 1619 C C . LEU A 1 205 ? 5.182 10.986 -1.172 1.00 79.00 205 LEU A C 1
ATOM 1621 O O . LEU A 1 205 ? 6.316 10.696 -1.531 1.00 79.00 205 LEU A O 1
ATOM 1625 N N . SER A 1 206 ? 4.126 10.218 -1.462 1.00 73.69 206 SER A N 1
ATOM 1626 C CA . SER A 1 206 ? 4.270 8.879 -2.060 1.00 73.69 206 SER A CA 1
ATOM 1627 C C . SER A 1 206 ? 5.024 8.922 -3.391 1.00 73.69 206 SER A C 1
ATOM 1629 O O . SER A 1 206 ? 6.024 8.223 -3.551 1.00 73.69 206 SER A O 1
ATOM 1631 N N . GLY A 1 207 ? 4.633 9.820 -4.303 1.00 70.62 207 GLY A N 1
ATOM 1632 C CA . GLY A 1 207 ? 5.327 9.973 -5.584 1.00 70.62 207 GLY A CA 1
ATOM 1633 C C . GLY A 1 207 ? 6.780 10.438 -5.427 1.00 70.62 207 GLY A C 1
ATOM 1634 O O . GLY A 1 207 ? 7.670 9.936 -6.115 1.00 70.62 207 GLY A O 1
ATOM 1635 N N . LYS A 1 208 ? 7.046 11.359 -4.489 1.00 70.62 208 LYS A N 1
ATOM 1636 C CA . LYS A 1 208 ? 8.398 11.886 -4.232 1.00 70.62 208 LYS A CA 1
ATOM 1637 C C . LYS A 1 208 ? 9.312 10.851 -3.583 1.00 70.62 208 LYS A C 1
ATOM 1639 O O . LYS A 1 208 ? 10.451 10.711 -4.013 1.00 70.62 208 LYS A O 1
ATOM 1644 N N . LEU A 1 209 ? 8.817 10.130 -2.580 1.00 72.06 209 LEU A N 1
ATOM 1645 C CA . LEU A 1 209 ? 9.550 9.097 -1.853 1.00 72.06 209 LEU A CA 1
ATOM 1646 C C . LEU A 1 209 ? 9.917 7.947 -2.791 1.00 72.06 209 LEU A C 1
ATOM 1648 O O . LEU A 1 209 ? 11.075 7.547 -2.854 1.00 72.06 209 LEU A O 1
ATOM 1652 N N . LEU A 1 210 ? 8.950 7.472 -3.578 1.00 68.88 210 LEU A N 1
ATOM 1653 C CA . LEU A 1 210 ? 9.178 6.383 -4.518 1.00 68.88 210 LEU A CA 1
ATOM 1654 C C . LEU A 1 210 ? 10.163 6.784 -5.623 1.00 68.88 210 LEU A C 1
ATOM 1656 O O . LEU A 1 210 ? 11.074 6.026 -5.936 1.00 68.88 210 LEU A O 1
ATOM 1660 N N . THR A 1 211 ? 10.048 8.007 -6.152 1.00 67.19 211 THR A N 1
ATOM 1661 C CA . THR A 1 211 ? 11.033 8.531 -7.112 1.00 67.19 211 THR A CA 1
ATOM 1662 C C . THR A 1 211 ? 12.416 8.670 -6.471 1.00 67.19 211 THR A C 1
ATOM 1664 O O . THR A 1 211 ? 13.411 8.354 -7.111 1.00 67.19 211 THR A O 1
ATOM 1667 N N . ALA A 1 212 ? 12.514 9.100 -5.208 1.00 68.38 212 ALA A N 1
ATOM 1668 C CA . ALA A 1 212 ? 13.796 9.226 -4.514 1.00 68.38 212 ALA A CA 1
ATOM 1669 C C . ALA A 1 212 ? 14.486 7.867 -4.305 1.00 68.38 212 ALA A C 1
ATOM 1671 O O . ALA A 1 212 ? 15.701 7.784 -4.460 1.00 68.38 212 ALA A O 1
ATOM 1672 N N . ILE A 1 213 ? 13.715 6.814 -4.012 1.00 68.06 213 ILE A N 1
ATOM 1673 C CA . ILE A 1 213 ? 14.217 5.440 -3.851 1.00 68.06 213 ILE A CA 1
ATOM 1674 C C . ILE A 1 213 ? 14.640 4.831 -5.195 1.00 68.06 213 ILE A C 1
ATOM 1676 O O . ILE A 1 213 ? 15.623 4.099 -5.248 1.00 68.06 213 ILE A O 1
ATOM 1680 N N . LEU A 1 214 ? 13.928 5.136 -6.286 1.00 64.44 214 LEU A N 1
ATOM 1681 C CA . LEU A 1 214 ? 14.170 4.532 -7.605 1.00 64.44 214 LEU A CA 1
ATOM 1682 C C . LEU A 1 214 ? 15.137 5.328 -8.496 1.00 64.44 214 LEU A C 1
ATOM 1684 O O . LEU A 1 214 ? 15.673 4.788 -9.464 1.00 64.44 214 LEU A O 1
ATOM 1688 N N . LYS A 1 215 ? 15.417 6.594 -8.170 1.00 64.56 215 LYS A N 1
ATOM 1689 C CA . LYS A 1 215 ? 16.388 7.428 -8.896 1.00 64.56 215 LYS A CA 1
ATOM 1690 C C . LYS A 1 215 ? 17.813 6.836 -8.916 1.00 64.56 215 LYS A C 1
ATOM 1692 O O . LYS A 1 215 ? 18.431 6.897 -9.978 1.00 64.56 215 LYS A O 1
ATOM 1697 N N . PRO A 1 216 ? 18.337 6.222 -7.834 1.00 59.34 216 PRO A N 1
ATOM 1698 C CA . PRO A 1 216 ? 19.597 5.470 -7.862 1.00 59.34 216 PRO A CA 1
ATOM 1699 C C . PRO A 1 216 ? 19.604 4.279 -8.833 1.00 59.34 216 PRO A C 1
ATOM 1701 O O . PRO A 1 216 ? 20.672 3.866 -9.266 1.00 59.34 216 PRO A O 1
ATOM 1704 N N . MET A 1 217 ? 18.430 3.751 -9.202 1.00 58.81 217 MET A N 1
ATOM 1705 C CA . MET A 1 217 ? 18.263 2.675 -10.190 1.00 58.81 217 MET A CA 1
ATOM 1706 C C . MET A 1 217 ? 18.074 3.197 -11.631 1.00 58.81 217 MET A C 1
ATOM 1708 O O . MET A 1 217 ? 17.770 2.415 -12.526 1.00 58.81 217 MET A O 1
ATOM 1712 N N . GLY A 1 218 ? 18.214 4.509 -11.879 1.00 53.09 218 GLY A N 1
ATOM 1713 C CA . GLY A 1 218 ? 18.099 5.107 -13.219 1.00 53.09 218 GLY A CA 1
ATOM 1714 C C . GLY A 1 218 ? 16.673 5.435 -13.680 1.00 53.09 218 GLY A C 1
ATOM 1715 O O . GLY A 1 218 ? 16.485 5.900 -14.802 1.00 53.09 218 GLY A O 1
ATOM 1716 N N . ILE A 1 219 ? 15.660 5.246 -12.827 1.00 59.06 219 ILE A N 1
ATOM 1717 C CA . ILE A 1 219 ? 14.247 5.471 -13.167 1.00 59.06 219 ILE A CA 1
ATOM 1718 C C . ILE A 1 219 ? 13.849 6.895 -12.761 1.00 59.06 219 ILE A C 1
ATOM 1720 O O . ILE A 1 219 ? 13.764 7.223 -11.578 1.00 59.06 219 ILE A O 1
ATOM 1724 N N . THR A 1 220 ? 13.599 7.762 -13.743 1.00 52.16 220 THR A N 1
ATOM 1725 C CA . THR A 1 220 ? 13.363 9.199 -13.512 1.00 52.16 220 THR A CA 1
ATOM 1726 C C . THR A 1 220 ? 11.893 9.581 -13.336 1.00 52.16 220 THR A C 1
ATOM 1728 O O . THR A 1 220 ? 11.613 10.597 -12.703 1.00 52.16 220 THR A O 1
ATOM 1731 N N . HIS A 1 221 ? 10.940 8.781 -13.831 1.00 53.31 221 HIS A N 1
ATOM 1732 C CA . HIS A 1 221 ? 9.514 9.125 -13.776 1.00 53.31 221 HIS A CA 1
ATOM 1733 C C . HIS A 1 221 ? 8.602 7.908 -13.583 1.00 53.31 221 HIS A C 1
ATOM 1735 O O . HIS A 1 221 ? 8.138 7.308 -14.552 1.00 53.31 221 HIS A O 1
ATOM 1741 N N . LEU A 1 222 ? 8.257 7.598 -12.330 1.00 54.12 222 LEU A N 1
ATOM 1742 C CA . LEU A 1 222 ? 7.138 6.702 -12.037 1.00 54.12 222 LEU A CA 1
ATOM 1743 C C . LEU A 1 222 ? 5.829 7.503 -12.053 1.00 54.12 222 LEU A C 1
ATOM 1745 O O . LEU A 1 222 ? 5.581 8.334 -11.178 1.00 54.12 222 LEU A O 1
ATOM 1749 N N . ILE A 1 223 ? 4.984 7.279 -13.058 1.00 52.91 223 ILE A N 1
ATOM 1750 C CA . ILE A 1 223 ? 3.658 7.901 -13.120 1.00 52.91 223 ILE A CA 1
ATOM 1751 C C . ILE A 1 223 ? 2.679 6.975 -12.404 1.00 52.91 223 ILE A C 1
ATOM 1753 O O . ILE A 1 223 ? 2.108 6.075 -13.014 1.00 52.91 223 ILE A O 1
ATOM 1757 N N . ILE A 1 224 ? 2.478 7.185 -11.103 1.00 56.94 224 ILE A N 1
ATOM 1758 C CA . ILE A 1 224 ? 1.376 6.528 -10.398 1.00 56.94 224 ILE A CA 1
ATOM 1759 C C . ILE A 1 224 ? 0.097 7.292 -10.742 1.00 56.94 224 ILE A C 1
ATOM 1761 O O . ILE A 1 224 ? -0.162 8.375 -10.214 1.00 56.94 224 ILE A O 1
ATOM 1765 N N . SER A 1 225 ? -0.722 6.736 -11.632 1.00 55.16 225 SER A N 1
ATOM 1766 C CA . SER A 1 225 ? -2.065 7.253 -11.897 1.00 55.16 225 SER A CA 1
ATOM 1767 C C . SER A 1 225 ? -3.002 6.913 -10.731 1.00 55.16 225 SER A C 1
ATOM 1769 O O . SER A 1 225 ? -3.787 5.967 -10.789 1.00 55.16 225 SER A O 1
ATOM 1771 N N . LEU A 1 226 ? -2.918 7.689 -9.648 1.00 56.81 226 LEU A N 1
ATOM 1772 C CA . LEU A 1 226 ? -3.857 7.615 -8.528 1.00 56.81 226 LEU A CA 1
ATOM 1773 C C . LEU A 1 226 ? -5.186 8.245 -8.948 1.00 56.81 226 LEU A C 1
ATOM 1775 O O . LEU A 1 226 ? -5.326 9.465 -9.014 1.00 56.81 226 LEU A O 1
ATOM 1779 N N . HIS A 1 227 ? -6.180 7.411 -9.23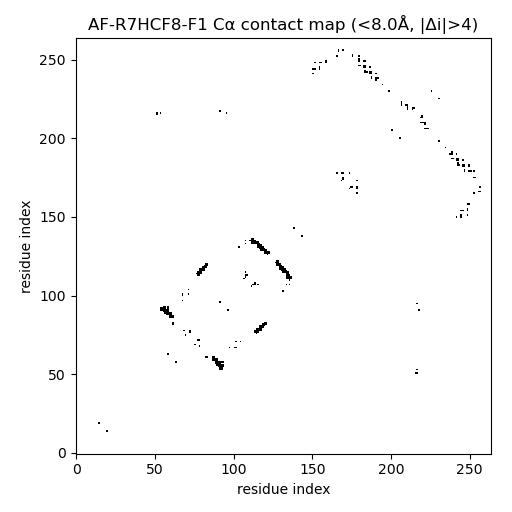6 1.00 63.03 227 HIS A N 1
ATOM 1780 C CA . HIS A 1 227 ? -7.527 7.904 -9.496 1.00 63.03 227 HIS A CA 1
ATOM 1781 C C . HIS A 1 227 ? -8.156 8.388 -8.174 1.00 63.03 227 HIS A C 1
ATOM 1783 O O . HIS A 1 227 ? -8.147 7.617 -7.211 1.00 63.03 227 HIS A O 1
ATOM 1789 N N . PRO A 1 228 ? -8.747 9.596 -8.084 1.00 61.66 228 PRO A N 1
ATOM 1790 C CA . PRO A 1 228 ? -9.278 10.129 -6.821 1.00 61.66 228 PRO A CA 1
ATOM 1791 C C . PRO A 1 228 ? -10.278 9.193 -6.123 1.00 61.66 228 PRO A C 1
ATOM 1793 O O . PRO A 1 228 ? -10.251 9.045 -4.901 1.00 61.66 228 PRO A O 1
ATOM 1796 N N . ALA A 1 229 ? -11.104 8.478 -6.897 1.00 62.25 229 ALA A N 1
ATOM 1797 C CA . ALA A 1 229 ? -12.058 7.505 -6.360 1.00 62.25 229 ALA A CA 1
ATOM 1798 C C . ALA A 1 229 ? -11.385 6.331 -5.620 1.00 62.25 229 ALA A C 1
ATOM 1800 O O . ALA A 1 229 ? -11.940 5.824 -4.648 1.00 62.25 229 ALA A O 1
ATOM 1801 N N . SER A 1 230 ? -10.170 5.941 -6.027 1.00 63.44 230 SER A N 1
ATOM 1802 C CA . SER A 1 230 ? -9.410 4.854 -5.388 1.00 63.44 230 SER A CA 1
ATOM 1803 C C . SER A 1 230 ? -8.857 5.219 -4.009 1.00 63.44 230 SER A C 1
ATOM 1805 O O . SER A 1 230 ? -8.521 4.331 -3.233 1.00 63.44 230 SER A O 1
ATOM 1807 N N . VAL A 1 231 ? -8.808 6.514 -3.688 1.00 67.56 231 VAL A N 1
ATOM 1808 C CA . VAL A 1 231 ? -8.373 7.028 -2.385 1.00 67.56 231 VAL A CA 1
ATOM 1809 C C . VAL A 1 231 ? -9.584 7.340 -1.502 1.00 67.56 231 VAL A C 1
ATOM 1811 O O . VAL A 1 231 ? -9.605 6.983 -0.329 1.00 67.56 231 VAL A O 1
ATOM 1814 N N . LEU A 1 232 ? -10.635 7.940 -2.071 1.00 71.50 232 LEU A N 1
ATOM 1815 C CA . LEU A 1 232 ? -11.856 8.323 -1.348 1.00 71.50 232 LEU A CA 1
ATOM 1816 C C . LEU A 1 232 ? -12.669 7.125 -0.828 1.00 71.50 232 LEU A C 1
ATOM 1818 O O . LEU A 1 232 ? -13.180 7.177 0.291 1.00 71.50 232 LEU A O 1
ATOM 1822 N N . PHE A 1 233 ? -12.769 6.044 -1.607 1.00 73.00 233 PHE A N 1
ATOM 1823 C CA . PHE A 1 233 ? -13.529 4.847 -1.229 1.00 73.00 233 PHE A CA 1
ATOM 1824 C C . PHE A 1 233 ? -13.017 4.162 0.059 1.00 73.00 233 PHE A C 1
ATOM 1826 O O . PHE A 1 233 ? -13.815 3.999 0.987 1.00 73.00 233 PHE A O 1
ATOM 1833 N N . PRO A 1 234 ? -11.718 3.814 0.199 1.00 71.44 234 PRO A N 1
ATOM 1834 C CA . PRO A 1 234 ? -11.213 3.184 1.422 1.00 71.44 234 PRO A CA 1
ATOM 1835 C C . PRO A 1 234 ? -11.291 4.102 2.650 1.00 71.44 234 PRO A C 1
ATOM 1837 O O . PRO A 1 234 ? -11.555 3.616 3.745 1.00 71.44 234 PRO A O 1
ATOM 1840 N N . ILE A 1 235 ? -11.151 5.425 2.495 1.00 76.00 235 ILE A N 1
ATOM 1841 C CA . ILE A 1 235 ? -11.347 6.374 3.608 1.00 76.00 235 ILE A CA 1
ATOM 1842 C C . ILE A 1 235 ? -12.787 6.318 4.111 1.00 76.00 235 ILE A C 1
ATOM 1844 O O . ILE A 1 235 ? -13.017 6.209 5.315 1.00 76.00 235 ILE A O 1
ATOM 1848 N N . GLY A 1 236 ? -13.754 6.378 3.191 1.00 77.06 236 GLY A N 1
ATOM 1849 C CA . GLY A 1 236 ? -15.170 6.267 3.529 1.00 77.06 236 GLY A CA 1
ATOM 1850 C C . GLY A 1 236 ? -15.464 4.955 4.253 1.00 77.06 236 GLY A C 1
ATOM 1851 O O . GLY A 1 236 ? -16.096 4.964 5.311 1.00 77.06 236 GLY A O 1
ATOM 1852 N N . LEU A 1 237 ? -14.928 3.846 3.738 1.00 78.38 237 LEU A N 1
ATOM 1853 C CA . LEU A 1 237 ? -15.069 2.522 4.339 1.00 78.38 237 LEU A CA 1
ATOM 1854 C C . LEU A 1 237 ? -14.483 2.460 5.758 1.00 78.38 237 LEU A C 1
ATOM 1856 O O . LEU A 1 237 ? -15.144 1.952 6.666 1.00 78.38 237 LEU A O 1
ATOM 1860 N N . ILE A 1 238 ? -13.285 3.010 5.975 1.00 77.00 238 ILE A N 1
ATOM 1861 C CA . ILE A 1 238 ? -12.632 3.057 7.291 1.00 77.00 238 ILE A CA 1
ATOM 1862 C C . ILE A 1 238 ? -13.449 3.919 8.259 1.00 77.00 238 ILE A C 1
ATOM 1864 O O . ILE A 1 238 ? -13.782 3.454 9.347 1.00 77.00 238 ILE A O 1
ATOM 1868 N N . CYS A 1 239 ? -13.842 5.133 7.869 1.00 78.75 239 CYS A N 1
ATOM 1869 C CA . CYS A 1 239 ? -14.634 6.030 8.716 1.00 78.75 239 CYS A CA 1
ATOM 1870 C C . CYS A 1 239 ? -15.967 5.396 9.147 1.00 78.75 239 CYS A C 1
ATOM 1872 O O . CYS A 1 239 ? -16.323 5.437 10.329 1.00 78.75 239 CYS A O 1
ATOM 1874 N N . VAL A 1 240 ? -16.682 4.765 8.210 1.00 80.25 240 V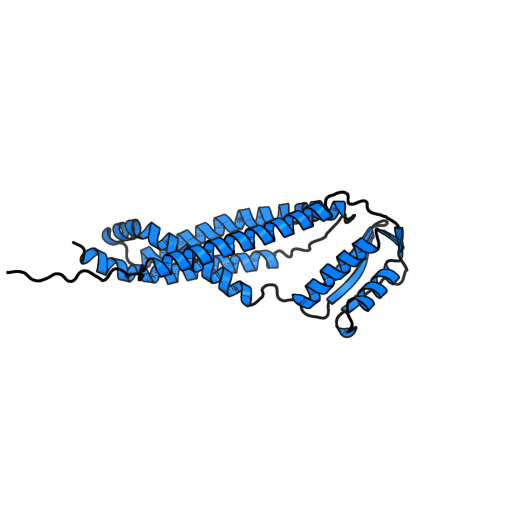AL A N 1
ATOM 1875 C CA . VAL A 1 240 ? -17.939 4.056 8.497 1.00 80.25 240 VAL A CA 1
ATOM 1876 C C . VAL A 1 240 ? -17.691 2.853 9.406 1.00 80.25 240 VAL A C 1
ATOM 1878 O O . VAL A 1 240 ? -18.431 2.654 10.371 1.00 80.25 240 VAL A O 1
ATOM 1881 N N . SER A 1 241 ? -16.629 2.086 9.156 1.00 76.69 241 SER A N 1
ATOM 1882 C CA . SER A 1 241 ? -16.267 0.926 9.976 1.00 76.69 241 SER A CA 1
ATOM 1883 C C . SER A 1 241 ? -15.945 1.333 11.414 1.00 76.69 241 SER A C 1
ATOM 1885 O O . SER A 1 241 ? -16.506 0.762 12.347 1.00 76.69 241 SER A O 1
ATOM 1887 N N . PHE A 1 242 ? -15.123 2.367 11.618 1.00 77.31 242 PHE A N 1
ATOM 1888 C CA . PHE A 1 242 ? -14.813 2.898 12.949 1.00 77.31 242 PHE A CA 1
ATOM 1889 C C . PHE A 1 242 ? -16.074 3.334 13.700 1.00 77.31 242 PHE A C 1
ATOM 1891 O O . PHE A 1 242 ? -16.236 2.991 14.873 1.00 77.31 242 PHE A O 1
ATOM 1898 N N . PHE A 1 243 ? -16.997 4.031 13.031 1.00 79.12 243 PHE A N 1
ATOM 1899 C CA . PHE A 1 243 ? -18.267 4.429 13.63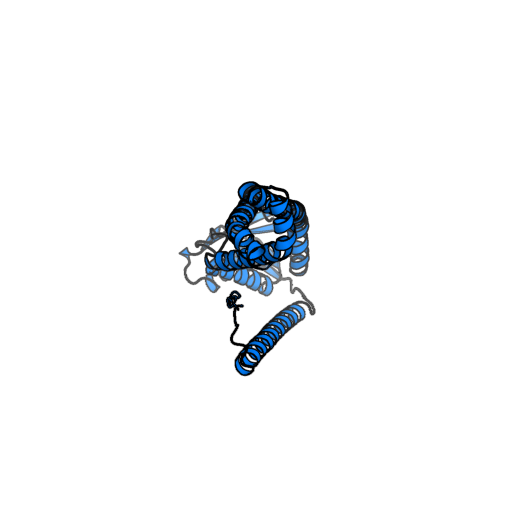8 1.00 79.12 243 PHE A CA 1
ATOM 1900 C C . PHE A 1 243 ? -19.126 3.218 14.030 1.00 79.12 243 PHE A C 1
ATOM 1902 O O . PHE A 1 243 ? -19.597 3.136 15.168 1.00 79.12 243 PHE A O 1
ATOM 1909 N N . LEU A 1 244 ? -19.304 2.257 13.117 1.00 79.88 244 LEU A N 1
ATOM 1910 C CA . LEU A 1 244 ? -20.101 1.052 13.360 1.00 79.88 244 LEU A CA 1
ATOM 1911 C C . LEU A 1 244 ? -19.518 0.213 14.502 1.00 79.88 244 LEU A C 1
ATOM 1913 O O . LEU A 1 244 ? -20.256 -0.176 15.410 1.00 79.88 244 LEU A O 1
ATOM 1917 N N . PHE A 1 245 ? -18.205 -0.021 14.512 1.00 78.12 245 PHE A N 1
ATOM 1918 C CA . PHE A 1 245 ? -17.540 -0.782 15.571 1.00 78.12 245 PHE A CA 1
ATOM 1919 C C . PHE A 1 245 ? -17.577 -0.057 16.915 1.00 78.12 245 PHE A C 1
ATOM 1921 O O . PHE A 1 245 ? -17.928 -0.679 17.921 1.00 78.12 245 PHE A O 1
ATOM 1928 N N . ALA A 1 246 ? -17.315 1.252 16.951 1.00 73.19 246 ALA A N 1
ATOM 1929 C CA . ALA A 1 246 ? -17.450 2.042 18.174 1.00 73.19 246 ALA A CA 1
ATOM 1930 C C . ALA A 1 246 ? -18.885 1.973 18.723 1.00 73.19 246 ALA A C 1
ATOM 1932 O O . ALA A 1 246 ? -19.093 1.747 19.920 1.00 73.19 246 ALA A O 1
ATOM 1933 N N . PHE A 1 247 ? -19.891 2.076 17.850 1.00 77.44 247 PHE A N 1
ATOM 1934 C CA . PHE A 1 247 ? -21.293 1.963 18.238 1.00 77.44 247 PHE A CA 1
ATOM 1935 C C . PHE A 1 247 ? -21.648 0.556 18.749 1.00 77.44 247 PHE A C 1
ATOM 1937 O O . PHE A 1 247 ? -22.350 0.424 19.758 1.00 77.44 247 PHE A O 1
ATOM 1944 N N . LEU A 1 248 ? -21.129 -0.505 18.127 1.00 77.00 248 LEU A N 1
ATOM 1945 C CA . LEU A 1 248 ? -21.323 -1.885 18.582 1.00 77.00 248 LEU A CA 1
ATOM 1946 C C . LEU A 1 248 ? -20.665 -2.143 19.944 1.00 77.00 248 LEU A C 1
ATOM 1948 O O . LEU A 1 248 ? -21.331 -2.663 20.842 1.00 77.00 248 LEU A O 1
ATOM 1952 N N . VAL A 1 249 ? -19.411 -1.729 20.143 1.00 68.44 249 VAL A N 1
ATOM 1953 C CA . VAL A 1 249 ? -18.678 -1.878 21.417 1.00 68.44 249 VAL A CA 1
ATOM 1954 C C . VAL A 1 249 ? -19.353 -1.081 22.539 1.00 68.44 249 VAL A C 1
ATOM 1956 O O . VAL A 1 249 ? -19.517 -1.582 23.657 1.00 68.44 249 VAL A O 1
ATOM 1959 N N . SER A 1 250 ? -19.888 0.105 22.228 1.00 68.75 250 SER A N 1
ATOM 1960 C CA . SER A 1 250 ? -20.661 0.930 23.170 1.00 68.75 250 SER A CA 1
ATOM 1961 C C . SER A 1 250 ? -21.949 0.251 23.676 1.00 68.75 250 SER A C 1
ATOM 1963 O O . SER A 1 250 ? -22.593 0.719 24.629 1.00 68.75 250 SER A O 1
ATOM 1965 N N . ARG A 1 251 ? -22.337 -0.912 23.117 1.00 68.75 251 ARG A N 1
ATOM 1966 C CA . ARG A 1 251 ? -23.414 -1.731 23.688 1.00 68.75 251 ARG A CA 1
ATOM 1967 C C . ARG A 1 251 ? -23.146 -2.101 25.150 1.00 68.75 251 ARG A C 1
ATOM 1969 O O . ARG A 1 251 ? -24.103 -2.122 25.934 1.00 68.75 251 ARG A O 1
ATOM 1976 N N . GLY A 1 252 ? -21.877 -2.249 25.539 1.00 62.62 252 GLY A N 1
ATOM 1977 C CA . GLY A 1 252 ? -21.439 -2.477 26.921 1.00 62.62 252 GLY A CA 1
ATOM 1978 C C . GLY A 1 252 ? -21.886 -1.407 27.932 1.00 62.62 252 GLY A C 1
ATOM 1979 O O . GLY A 1 252 ? -22.065 -1.726 29.105 1.00 62.62 252 GLY A O 1
ATOM 1980 N N . ILE A 1 253 ? -22.200 -0.179 27.493 1.00 62.59 253 ILE A N 1
ATOM 1981 C CA . ILE A 1 253 ? -22.678 0.928 28.356 1.00 62.59 253 ILE A CA 1
ATOM 1982 C C . ILE A 1 253 ? -23.988 0.598 29.086 1.00 62.59 253 ILE A C 1
ATOM 1984 O O . ILE A 1 253 ? -24.248 1.101 30.182 1.00 62.59 253 ILE A O 1
ATOM 1988 N N . LYS A 1 254 ? -24.824 -0.282 28.516 1.00 57.12 254 LYS A N 1
ATOM 1989 C CA . LYS A 1 254 ? -26.059 -0.724 29.187 1.00 57.12 254 LYS A CA 1
ATOM 1990 C C . LYS A 1 254 ? -25.764 -1.527 30.457 1.00 57.12 254 LYS A C 1
ATOM 1992 O O . LYS A 1 254 ? -26.519 -1.404 31.411 1.00 57.12 254 LYS A O 1
ATOM 1997 N N . LYS A 1 255 ? -24.666 -2.291 30.486 1.00 55.62 255 LYS A N 1
ATOM 1998 C CA . LYS A 1 255 ? -24.274 -3.103 31.648 1.00 55.62 255 LYS A CA 1
ATOM 1999 C C . LYS A 1 255 ? -23.643 -2.262 32.768 1.00 55.62 255 LYS A C 1
ATOM 2001 O O . LYS A 1 255 ? -23.815 -2.592 33.932 1.00 55.62 255 LYS A O 1
ATOM 2006 N N . LEU A 1 256 ? -22.994 -1.142 32.431 1.00 54.31 256 LEU A N 1
ATOM 2007 C CA . LEU A 1 256 ? -22.287 -0.290 33.400 1.00 54.31 256 LEU A CA 1
ATOM 2008 C C . LEU A 1 256 ? -23.195 0.365 34.456 1.00 54.31 256 LEU A C 1
ATOM 2010 O O . LEU A 1 256 ? -22.751 0.516 35.585 1.00 54.31 256 LEU A O 1
ATOM 2014 N N . SER A 1 257 ? -24.461 0.701 34.159 1.00 50.44 257 SER A N 1
ATOM 2015 C CA . SER A 1 257 ? -25.341 1.245 35.218 1.00 50.44 257 SER A CA 1
ATOM 2016 C C . SER A 1 257 ? -25.831 0.209 36.213 1.00 50.44 257 SER A C 1
ATOM 2018 O O . SER A 1 257 ? -26.312 0.594 37.266 1.00 50.44 257 SER A O 1
ATOM 2020 N N . VAL A 1 258 ? -25.754 -1.082 35.889 1.00 49.28 258 VAL A N 1
ATOM 2021 C CA . VAL A 1 258 ? -26.194 -2.129 36.818 1.00 49.28 258 VAL A CA 1
ATOM 2022 C C . VAL A 1 258 ? -25.083 -2.430 37.822 1.00 49.28 258 VAL A C 1
ATOM 2024 O O . VAL A 1 258 ? -25.362 -2.632 38.990 1.00 49.28 258 VAL A O 1
ATOM 2027 N N . THR A 1 259 ? -23.815 -2.395 37.402 1.00 54.19 259 THR A N 1
ATOM 2028 C CA . THR A 1 259 ? -22.679 -2.704 38.287 1.00 54.19 259 THR A CA 1
ATOM 2029 C C . THR A 1 259 ? -22.304 -1.550 39.220 1.00 54.19 259 THR A C 1
ATOM 2031 O O . THR A 1 259 ? -21.928 -1.809 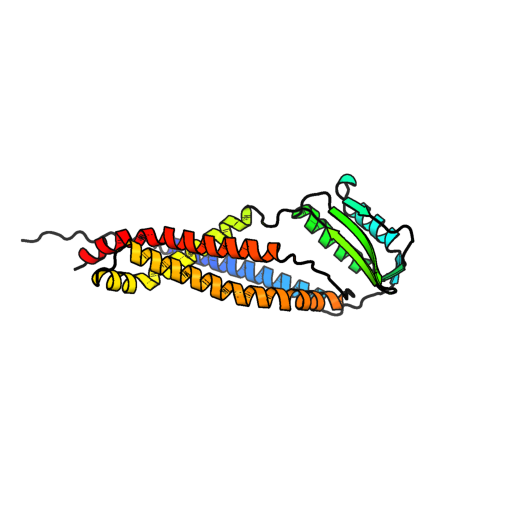40.355 1.00 54.19 259 THR A O 1
ATOM 2034 N N . VAL A 1 260 ? -22.434 -0.290 38.786 1.00 51.53 260 VAL A N 1
ATOM 2035 C CA . VAL A 1 260 ? -22.110 0.877 39.635 1.00 51.53 260 VAL A CA 1
ATOM 2036 C C . VAL A 1 260 ? -23.122 1.064 40.777 1.00 51.53 260 VAL A C 1
ATOM 2038 O O . VAL A 1 260 ? -22.741 1.555 41.824 1.00 51.53 260 VAL A O 1
ATOM 2041 N N . LEU A 1 261 ? -24.370 0.598 40.627 1.00 45.47 261 LEU A N 1
ATOM 2042 C CA . LEU A 1 261 ? -25.375 0.613 41.705 1.00 45.47 261 LEU A CA 1
ATOM 2043 C C . LEU A 1 261 ? -25.243 -0.538 42.723 1.00 45.47 261 LEU A C 1
ATOM 2045 O O . LEU A 1 261 ? -25.960 -0.541 43.713 1.00 45.47 261 LEU A O 1
ATOM 2049 N N . ILE A 1 262 ? -24.394 -1.540 42.467 1.00 47.47 262 ILE A N 1
ATOM 2050 C CA . ILE A 1 262 ? -24.223 -2.721 43.343 1.00 47.47 262 ILE A CA 1
ATOM 2051 C C . ILE A 1 262 ? -22.896 -2.645 44.126 1.00 47.47 262 ILE A C 1
ATOM 2053 O O . ILE A 1 262 ? -22.628 -3.476 44.987 1.00 47.47 262 ILE A O 1
ATOM 2057 N N . ALA A 1 263 ? -22.051 -1.658 43.823 1.00 50.06 263 ALA A N 1
ATOM 2058 C CA . ALA A 1 263 ? -20.740 -1.472 44.443 1.00 50.06 263 ALA A CA 1
ATOM 2059 C C . ALA A 1 263 ? -20.723 -0.375 45.527 1.00 50.06 263 ALA A C 1
ATOM 2061 O O . ALA A 1 263 ? -19.636 0.043 45.924 1.00 50.06 263 ALA A O 1
ATOM 2062 N N . GLU A 1 264 ? -21.898 0.075 45.977 1.00 39.34 264 GLU A N 1
ATOM 2063 C CA . GLU A 1 264 ? -22.076 0.955 47.141 1.00 39.34 264 GLU A CA 1
ATOM 2064 C C . GLU A 1 264 ? -22.627 0.155 48.330 1.00 39.34 264 GLU A C 1
ATOM 2066 O O . GLU A 1 264 ? -23.539 -0.678 48.108 1.00 39.34 264 GLU A O 1
#

Radius of gyration: 28.13 Å; Cα contacts (8 Å, |Δi|>4): 190; chains: 1; bounding box: 58×36×96 Å

Sequence (264 aa):
MGIKYCVPQTVHMDTTPEKRMKFAEVIIRKCDEVSALTNDLFLHALSDMDKLEMNMHEVKLCAFMRKAVAELISDMDSVRLILPDSEWVISADEKRLMQLTENILNNAAKYGEMPVDITIRQKDNDTVQINFKDYGNRMKDEDIPFALIAVIMFCHRMFLQEKTDIGILKAMGRTSIQLRLSFGLRFLLLAVSGAVPGVICSVLLSGKLLTAILKPMGITHLIISLHPASVLFPIGLICVSFFLFAFLVSRGIKKLSVTVLIAE

Mean predicted aligned error: 17.6 Å